Protein AF-A0A7S2M8K2-F1 (afdb_monomer)

Structure (mmCIF, N/CA/C/O backbone):
data_AF-A0A7S2M8K2-F1
#
_entry.id   AF-A0A7S2M8K2-F1
#
loop_
_atom_site.group_PDB
_atom_site.id
_atom_site.type_symbol
_atom_site.label_atom_id
_atom_site.label_alt_id
_atom_site.label_comp_id
_atom_site.label_asym_id
_atom_site.label_entity_id
_atom_site.label_seq_id
_atom_site.pdbx_PDB_ins_code
_atom_site.Cartn_x
_atom_site.Cartn_y
_atom_site.Cartn_z
_atom_site.occupancy
_atom_site.B_iso_or_equiv
_atom_site.auth_seq_id
_atom_site.auth_comp_id
_atom_site.auth_asym_id
_atom_site.auth_atom_id
_atom_site.pdbx_PDB_model_num
ATOM 1 N N . ALA A 1 1 ? 20.972 -17.066 -24.769 1.00 42.62 1 ALA A N 1
ATOM 2 C CA . ALA A 1 1 ? 20.546 -16.900 -26.176 1.00 42.62 1 ALA A CA 1
ATOM 3 C C . ALA A 1 1 ? 21.758 -16.927 -27.113 1.00 42.62 1 ALA A C 1
ATOM 5 O O . ALA A 1 1 ? 22.224 -15.862 -27.478 1.00 42.62 1 ALA A O 1
ATOM 6 N N . GLY A 1 2 ? 22.300 -18.107 -27.452 1.00 50.50 2 GLY A N 1
ATOM 7 C CA . GLY A 1 2 ? 23.239 -18.335 -28.574 1.00 50.50 2 GLY A CA 1
ATOM 8 C C . GLY A 1 2 ? 24.373 -17.323 -28.837 1.00 50.50 2 GLY A C 1
ATOM 9 O O . GLY A 1 2 ? 24.798 -17.194 -29.979 1.00 50.50 2 GLY A O 1
ATOM 10 N N . ARG A 1 3 ? 24.835 -16.564 -27.839 1.00 57.53 3 ARG A N 1
ATOM 11 C CA . ARG A 1 3 ? 25.813 -15.477 -27.983 1.00 57.53 3 ARG A CA 1
ATOM 12 C C . ARG A 1 3 ? 26.963 -15.713 -27.015 1.00 57.53 3 ARG A C 1
ATOM 14 O O . ARG A 1 3 ? 26.741 -16.205 -25.912 1.00 57.53 3 ARG A O 1
ATOM 21 N N . HIS A 1 4 ? 28.172 -15.345 -27.431 1.00 51.00 4 HIS A N 1
ATOM 22 C CA . HIS A 1 4 ? 29.358 -15.430 -26.582 1.00 51.00 4 HIS A CA 1
ATOM 23 C C . HIS A 1 4 ? 29.225 -14.522 -25.341 1.00 51.00 4 HIS A C 1
ATOM 25 O O . HIS A 1 4 ? 28.660 -13.432 -25.467 1.00 51.00 4 HIS A O 1
ATOM 31 N N . PRO A 1 5 ? 29.769 -14.920 -24.172 1.00 54.88 5 PRO A N 1
ATOM 32 C CA . PRO A 1 5 ? 29.613 -14.198 -22.901 1.00 54.88 5 PRO A CA 1
ATOM 33 C C . PRO A 1 5 ? 29.917 -12.691 -22.977 1.00 54.88 5 PRO A C 1
ATOM 35 O O . PRO A 1 5 ? 29.143 -11.874 -22.488 1.00 54.88 5 PRO A O 1
ATOM 38 N N . GLY A 1 6 ? 30.969 -12.289 -23.700 1.00 61.44 6 GLY A N 1
ATOM 39 C CA . GLY A 1 6 ? 31.320 -10.8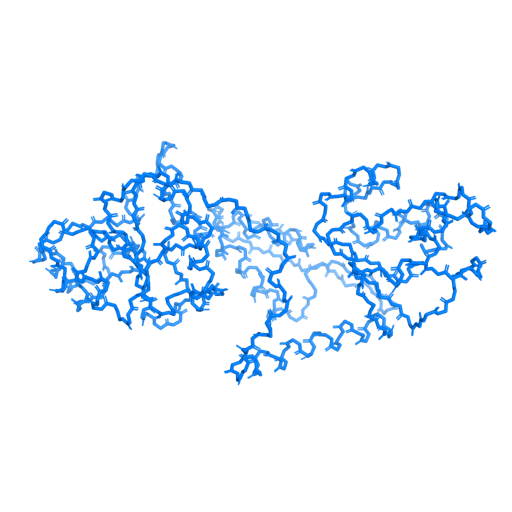71 -23.875 1.00 61.44 6 GLY A CA 1
ATOM 40 C C . GLY A 1 6 ? 30.281 -10.043 -24.646 1.00 61.44 6 GLY A C 1
ATOM 41 O O . GLY A 1 6 ? 30.124 -8.855 -24.380 1.00 61.44 6 GLY A O 1
ATOM 42 N N . HIS A 1 7 ? 29.517 -10.656 -25.558 1.00 65.50 7 HIS A N 1
ATOM 43 C CA . HIS A 1 7 ? 28.437 -9.972 -26.281 1.00 65.50 7 HIS A CA 1
ATOM 44 C C . HIS A 1 7 ? 27.205 -9.741 -25.398 1.00 65.50 7 HIS A C 1
ATOM 46 O O . HIS A 1 7 ? 26.405 -8.857 -25.690 1.00 65.50 7 HIS A O 1
ATOM 52 N N . MET A 1 8 ? 27.034 -10.534 -24.338 1.00 66.88 8 MET A N 1
ATOM 53 C CA . MET A 1 8 ? 25.915 -10.395 -23.410 1.00 66.88 8 MET A CA 1
ATOM 54 C C . MET A 1 8 ? 26.100 -9.173 -22.508 1.00 66.88 8 MET A C 1
ATOM 56 O O . MET A 1 8 ? 25.161 -8.404 -22.345 1.00 66.88 8 MET A O 1
ATOM 60 N N . ASN A 1 9 ? 27.325 -8.920 -22.041 1.00 68.19 9 ASN A N 1
ATOM 61 C CA . ASN A 1 9 ? 27.647 -7.745 -21.223 1.00 68.19 9 ASN A CA 1
ATOM 62 C C . ASN A 1 9 ? 27.397 -6.426 -21.964 1.00 68.19 9 ASN A C 1
ATOM 64 O O . ASN A 1 9 ? 26.873 -5.484 -21.379 1.00 68.19 9 ASN A O 1
ATOM 68 N N . VAL A 1 10 ? 27.695 -6.374 -23.267 1.00 69.75 10 VAL A N 1
ATOM 69 C CA . VAL A 1 10 ? 27.398 -5.199 -24.104 1.00 69.75 10 VAL A CA 1
ATOM 70 C C . VAL A 1 10 ? 25.890 -4.956 -24.202 1.00 69.75 10 VAL A C 1
ATOM 72 O O . VAL A 1 10 ? 25.443 -3.831 -24.016 1.00 69.75 10 VAL A O 1
ATOM 75 N N . LEU A 1 11 ? 25.092 -6.006 -24.423 1.00 71.31 11 LEU A N 1
ATOM 76 C CA . LEU A 1 11 ? 23.631 -5.881 -24.499 1.00 71.31 11 LEU A CA 1
ATOM 77 C C . LEU A 1 11 ? 22.999 -5.504 -23.157 1.00 71.31 11 LEU A C 1
ATOM 79 O O . LEU A 1 11 ? 22.040 -4.740 -23.124 1.00 71.31 11 LEU A O 1
ATOM 83 N N . LEU A 1 12 ? 23.518 -6.046 -22.054 1.00 75.06 12 LEU A N 1
ATOM 84 C CA . LEU A 1 12 ? 23.054 -5.717 -20.707 1.00 75.06 12 LEU A CA 1
ATOM 85 C C . LEU A 1 12 ? 23.380 -4.259 -20.359 1.00 75.06 12 LEU A C 1
ATOM 87 O O . LEU A 1 12 ? 22.525 -3.567 -19.812 1.00 75.06 12 LEU A O 1
ATOM 91 N N . ALA A 1 13 ? 24.552 -3.766 -20.771 1.00 69.44 13 ALA A N 1
ATOM 92 C CA . ALA A 1 13 ? 24.915 -2.356 -20.658 1.00 69.44 13 ALA A CA 1
ATOM 93 C C . ALA A 1 13 ? 24.018 -1.448 -21.518 1.00 69.44 13 ALA A C 1
ATOM 95 O O . ALA A 1 13 ? 23.544 -0.422 -21.038 1.00 69.44 13 ALA A O 1
ATOM 96 N N . GLU A 1 14 ? 23.732 -1.828 -22.769 1.00 69.00 14 GLU A N 1
ATOM 97 C CA . GLU A 1 14 ? 22.792 -1.098 -23.638 1.00 69.00 14 GLU A CA 1
ATOM 98 C C . GLU A 1 14 ? 21.366 -1.080 -23.064 1.00 69.00 14 GLU A C 1
ATOM 100 O O . GLU A 1 14 ? 20.641 -0.091 -23.200 1.00 69.00 14 GLU A O 1
ATOM 105 N N . ALA A 1 15 ? 20.971 -2.159 -22.385 1.00 71.31 15 ALA A N 1
ATOM 106 C CA . ALA A 1 15 ? 19.698 -2.291 -21.690 1.00 71.31 15 ALA A CA 1
ATOM 107 C C . ALA A 1 15 ? 19.703 -1.692 -20.271 1.00 71.31 15 ALA A C 1
ATOM 109 O O . ALA A 1 15 ? 18.699 -1.832 -19.566 1.00 71.31 15 ALA A O 1
ATOM 110 N N . ASP A 1 16 ? 20.756 -0.965 -19.875 1.00 76.75 16 ASP A N 1
ATOM 111 C CA . ASP A 1 16 ? 20.913 -0.310 -18.563 1.00 76.75 16 ASP A CA 1
ATOM 112 C C . ASP A 1 16 ? 20.598 -1.256 -17.389 1.00 76.75 16 ASP A C 1
ATOM 114 O O . ASP A 1 16 ? 19.951 -0.880 -16.413 1.00 76.75 16 ASP A O 1
ATOM 118 N N . VAL A 1 17 ? 20.965 -2.532 -17.535 1.00 73.50 17 VAL A N 1
ATOM 119 C CA . VAL A 1 17 ? 20.775 -3.544 -16.497 1.00 73.50 17 VAL A CA 1
ATOM 120 C C . VAL A 1 17 ? 21.952 -3.435 -15.527 1.00 73.50 17 VAL A C 1
ATOM 122 O O . VAL A 1 17 ? 23.097 -3.601 -15.959 1.00 73.50 17 VAL A O 1
ATOM 125 N N . PRO A 1 18 ? 21.711 -3.168 -14.230 1.00 75.62 18 PRO A N 1
ATOM 126 C CA . PRO A 1 18 ? 22.780 -3.111 -13.242 1.00 75.62 18 PRO A CA 1
ATOM 127 C C . PRO A 1 18 ? 23.547 -4.439 -13.167 1.00 75.62 18 PRO A C 1
ATOM 129 O O . PRO A 1 18 ? 22.951 -5.514 -13.110 1.00 75.62 18 PRO A O 1
ATOM 132 N N . TYR A 1 19 ? 24.879 -4.388 -13.178 1.00 75.12 19 TYR A N 1
ATOM 133 C CA . TYR A 1 19 ? 25.705 -5.603 -13.182 1.00 75.12 19 TYR A CA 1
ATOM 134 C C . TYR A 1 19 ? 25.570 -6.436 -11.897 1.00 75.12 19 TYR A C 1
ATOM 136 O O . TYR A 1 19 ? 25.794 -7.638 -11.927 1.00 75.12 19 TYR A O 1
ATOM 144 N N . ASP A 1 20 ? 25.181 -5.829 -10.777 1.00 77.06 20 ASP A N 1
ATOM 145 C CA . ASP A 1 20 ? 24.995 -6.489 -9.479 1.00 77.06 20 ASP A CA 1
ATOM 146 C C . ASP A 1 20 ? 23.784 -7.439 -9.437 1.00 77.06 20 ASP A C 1
ATOM 148 O O . ASP A 1 20 ? 23.769 -8.398 -8.649 1.00 77.06 20 ASP A O 1
ATOM 152 N N . ILE A 1 21 ? 22.792 -7.207 -10.306 1.00 80.25 21 ILE A N 1
ATOM 153 C CA . ILE A 1 21 ? 21.620 -8.081 -10.461 1.00 80.25 21 ILE A CA 1
ATOM 154 C C . ILE A 1 21 ? 21.804 -9.146 -11.547 1.00 80.25 21 ILE A C 1
ATOM 156 O O . ILE A 1 21 ? 21.004 -10.077 -11.628 1.00 80.25 21 ILE A O 1
ATOM 160 N N . VAL A 1 22 ? 22.854 -9.037 -12.365 1.00 80.25 22 VAL A N 1
ATOM 161 C CA . VAL A 1 22 ? 23.243 -10.083 -13.314 1.00 80.25 22 VAL A CA 1
ATOM 162 C C . VAL A 1 22 ? 23.970 -11.162 -12.523 1.00 80.25 22 VAL A C 1
ATOM 164 O O . VAL A 1 22 ? 24.985 -10.899 -11.884 1.00 80.25 22 VAL A O 1
ATOM 167 N N . LYS A 1 23 ? 23.421 -12.374 -12.526 1.00 81.38 23 LYS A N 1
ATOM 168 C CA . LYS A 1 23 ? 24.005 -13.520 -11.831 1.00 81.38 23 LYS A CA 1
ATOM 169 C C . LYS A 1 23 ? 24.572 -14.499 -12.841 1.00 81.38 23 LYS A C 1
ATOM 171 O O . LYS A 1 23 ? 23.951 -14.746 -13.877 1.00 81.38 23 LYS A O 1
ATOM 176 N N . GLU A 1 24 ? 25.724 -15.064 -12.513 1.00 80.25 24 GLU A N 1
ATOM 177 C CA . GLU A 1 24 ? 26.250 -16.205 -13.244 1.00 80.25 24 GLU A CA 1
ATOM 178 C C . GLU A 1 24 ? 25.426 -17.457 -12.912 1.00 80.25 24 GLU A C 1
ATOM 180 O O . GLU A 1 24 ? 24.775 -17.561 -11.868 1.00 80.25 24 GLU A O 1
ATOM 185 N N . MET A 1 25 ? 25.428 -18.418 -13.833 1.00 75.81 25 MET A N 1
ATOM 186 C CA . MET A 1 25 ? 24.633 -19.648 -13.730 1.00 75.81 25 MET A CA 1
ATOM 187 C C . MET A 1 25 ? 24.969 -20.479 -12.480 1.00 75.81 25 MET A C 1
ATOM 189 O O . MET A 1 25 ? 24.088 -21.108 -11.900 1.00 75.81 25 MET A O 1
ATOM 193 N N . GLU A 1 26 ? 26.235 -20.468 -12.067 1.00 74.62 26 GLU A N 1
ATOM 194 C CA . GLU A 1 26 ? 26.732 -21.197 -10.895 1.00 74.62 26 GLU A CA 1
ATOM 195 C C . GLU A 1 26 ? 26.224 -20.588 -9.581 1.00 74.62 26 GLU A C 1
ATOM 197 O O . GLU A 1 26 ? 25.932 -21.324 -8.639 1.00 74.62 26 GLU A O 1
ATOM 202 N N . ASP A 1 27 ? 26.037 -19.266 -9.546 1.00 81.62 27 ASP A N 1
ATOM 203 C CA . ASP A 1 27 ? 25.550 -18.548 -8.368 1.00 81.62 27 ASP A CA 1
ATOM 204 C C . ASP A 1 27 ? 24.026 -18.662 -8.235 1.00 81.62 27 ASP A C 1
ATOM 206 O O . ASP A 1 27 ? 23.500 -18.891 -7.147 1.00 81.62 27 ASP A O 1
ATOM 210 N N . ILE A 1 28 ? 23.293 -18.529 -9.349 1.00 88.38 28 ILE A N 1
ATOM 211 C CA . ILE A 1 28 ? 21.829 -18.411 -9.301 1.00 88.38 28 ILE A CA 1
ATOM 212 C C . ILE A 1 28 ? 21.135 -19.716 -8.892 1.00 88.38 28 ILE A C 1
ATOM 214 O O . ILE A 1 28 ? 20.112 -19.673 -8.211 1.00 88.38 28 ILE A O 1
ATOM 218 N N . ASN A 1 29 ? 21.676 -20.882 -9.264 1.00 89.06 29 ASN A N 1
ATOM 219 C CA . ASN A 1 29 ? 21.014 -22.173 -9.036 1.00 89.06 29 ASN A CA 1
ATOM 220 C C . ASN A 1 29 ? 20.785 -22.490 -7.549 1.00 89.06 29 ASN A C 1
ATOM 222 O O . ASN A 1 29 ? 19.780 -23.119 -7.205 1.00 89.06 29 ASN A O 1
ATOM 226 N N . ALA A 1 30 ? 21.680 -22.036 -6.666 1.00 87.12 30 ALA A N 1
ATOM 227 C CA . ALA A 1 30 ? 21.519 -22.193 -5.221 1.00 87.12 30 ALA A CA 1
ATOM 228 C C . ALA A 1 30 ? 20.321 -21.393 -4.680 1.00 87.12 30 ALA A C 1
ATOM 230 O O . ALA A 1 30 ? 19.637 -21.848 -3.759 1.00 87.12 30 ALA A O 1
ATOM 231 N N . ASP A 1 31 ? 20.033 -20.247 -5.297 1.00 87.31 31 ASP A N 1
ATOM 232 C CA . ASP A 1 31 ? 19.011 -19.312 -4.840 1.00 87.31 31 ASP A CA 1
ATOM 233 C C . ASP A 1 31 ? 17.643 -19.550 -5.497 1.00 87.31 31 ASP A C 1
ATOM 235 O O . ASP A 1 31 ? 16.626 -19.203 -4.898 1.00 87.31 31 ASP A O 1
ATOM 239 N N . LEU A 1 32 ? 17.572 -20.199 -6.672 1.00 87.25 32 LEU A N 1
ATOM 240 C CA . LEU A 1 32 ? 16.322 -20.458 -7.418 1.00 87.25 32 LEU A CA 1
ATOM 241 C C . LEU A 1 32 ? 15.144 -21.017 -6.587 1.00 87.25 32 LEU A C 1
ATOM 243 O O . LEU A 1 32 ? 14.019 -20.572 -6.832 1.00 87.25 32 LEU A O 1
ATOM 247 N N . PRO A 1 33 ? 15.331 -21.903 -5.582 1.00 90.69 33 PRO A N 1
ATOM 248 C CA . PRO A 1 33 ? 14.243 -22.336 -4.694 1.00 90.69 33 PRO A CA 1
ATOM 249 C C . PRO A 1 33 ? 13.544 -21.212 -3.916 1.00 90.69 33 PRO A C 1
ATOM 251 O O . PRO A 1 33 ? 12.406 -21.378 -3.477 1.00 90.69 33 PRO A O 1
ATOM 254 N N . GLN A 1 34 ? 14.222 -20.084 -3.707 1.00 86.81 34 GLN A N 1
ATOM 255 C CA . GLN A 1 34 ? 13.699 -18.931 -2.973 1.00 86.81 34 GLN A CA 1
ATOM 256 C C . GLN A 1 34 ? 12.885 -17.989 -3.872 1.00 86.81 34 GLN A C 1
ATOM 258 O O . GLN A 1 34 ? 12.117 -17.176 -3.362 1.00 86.81 34 GLN A O 1
ATOM 263 N N . TYR A 1 35 ? 13.023 -18.100 -5.197 1.00 84.31 35 TYR A N 1
ATOM 264 C CA . TYR A 1 35 ? 12.328 -17.241 -6.151 1.00 84.31 35 TYR A CA 1
ATOM 265 C C . TYR A 1 35 ? 10.890 -17.714 -6.385 1.00 84.31 35 TYR A C 1
ATOM 267 O O . TYR A 1 35 ? 10.622 -18.882 -6.687 1.00 84.31 35 TYR A O 1
ATOM 275 N N . ASP A 1 36 ? 9.954 -16.769 -6.297 1.00 83.19 36 ASP A N 1
ATOM 276 C CA . ASP A 1 36 ? 8.532 -17.034 -6.513 1.00 83.19 36 ASP A CA 1
ATOM 277 C C . ASP A 1 36 ? 8.210 -17.355 -7.980 1.00 83.19 36 ASP A C 1
ATOM 279 O O . ASP A 1 36 ? 7.378 -18.219 -8.256 1.00 83.19 36 ASP A O 1
ATOM 283 N N . VAL A 1 37 ? 8.876 -16.687 -8.929 1.00 88.12 37 VAL A N 1
ATOM 284 C CA . VAL A 1 37 ? 8.623 -16.844 -10.367 1.00 88.12 37 VAL A CA 1
ATOM 285 C C . VAL A 1 37 ? 9.927 -16.795 -11.161 1.00 88.12 37 VAL A C 1
ATOM 287 O O . VAL A 1 37 ? 10.724 -15.875 -10.984 1.00 88.12 37 VAL A O 1
ATOM 290 N N . SER A 1 38 ? 10.104 -17.730 -12.097 1.00 91.38 38 SER A N 1
ATOM 291 C CA . SER A 1 38 ? 11.083 -17.635 -13.186 1.00 91.38 38 SER A CA 1
ATOM 292 C C . SER A 1 38 ? 10.387 -17.382 -14.524 1.00 91.38 38 SER A C 1
ATOM 294 O O . SER A 1 38 ? 9.345 -17.966 -14.822 1.00 91.38 38 SER A O 1
ATOM 296 N N . ILE A 1 39 ? 10.956 -16.498 -15.345 1.00 90.56 39 ILE A N 1
ATOM 297 C CA . ILE A 1 39 ? 10.446 -16.194 -16.687 1.00 90.56 39 ILE A CA 1
ATOM 298 C C . ILE A 1 39 ? 11.516 -16.576 -17.705 1.00 90.56 39 ILE A C 1
ATOM 300 O O . ILE A 1 39 ? 12.585 -15.969 -17.768 1.00 90.56 39 ILE A O 1
ATOM 304 N N . VAL A 1 40 ? 11.221 -17.584 -18.518 1.00 89.19 40 VAL A N 1
ATOM 305 C CA . VAL A 1 40 ? 12.115 -18.109 -19.548 1.00 89.19 40 VAL A CA 1
ATOM 306 C C . VAL A 1 40 ? 11.651 -17.599 -20.904 1.00 89.19 40 VAL A C 1
ATOM 308 O O . VAL A 1 40 ? 10.619 -18.020 -21.416 1.00 89.19 40 VAL A O 1
ATOM 311 N N . VAL A 1 41 ? 12.427 -16.712 -21.526 1.00 85.62 41 VAL A N 1
ATOM 312 C CA . VAL A 1 41 ? 12.090 -16.153 -22.844 1.00 85.62 41 VAL A CA 1
ATOM 313 C C . VAL A 1 41 ? 12.990 -16.756 -23.914 1.00 85.62 41 VAL A C 1
ATOM 315 O O . VAL A 1 41 ? 14.172 -16.427 -24.008 1.00 85.62 41 VAL A O 1
ATOM 318 N N . GLY A 1 42 ? 12.438 -17.658 -24.729 1.00 77.19 42 GLY A N 1
ATOM 319 C CA . GLY A 1 42 ? 13.117 -18.230 -25.898 1.00 77.19 42 GLY A CA 1
ATOM 320 C C . GLY A 1 42 ? 14.338 -19.114 -25.608 1.00 77.19 42 GLY A C 1
ATOM 321 O O . GLY A 1 42 ? 14.964 -19.604 -26.549 1.00 77.19 42 GLY A O 1
ATOM 322 N N . ALA A 1 43 ? 14.689 -19.339 -24.341 1.00 85.06 43 ALA A N 1
ATOM 323 C CA . ALA A 1 43 ? 15.735 -20.275 -23.954 1.00 85.06 43 ALA A CA 1
ATOM 324 C C . ALA A 1 43 ? 15.178 -21.707 -23.930 1.00 85.06 43 ALA A C 1
ATOM 326 O O . ALA A 1 43 ? 14.046 -21.925 -23.505 1.00 85.06 43 ALA A O 1
ATOM 327 N N . ASN A 1 44 ? 15.960 -22.670 -24.423 1.00 87.31 44 ASN A N 1
ATOM 328 C CA . ASN A 1 44 ? 15.557 -24.075 -24.461 1.00 87.31 44 ASN A CA 1
ATOM 329 C C . ASN A 1 44 ? 16.605 -24.962 -23.784 1.00 87.31 44 ASN A C 1
ATOM 331 O O . ASN A 1 44 ? 16.394 -25.413 -22.668 1.00 87.31 44 ASN A O 1
ATOM 335 N N . ASP A 1 45 ? 17.771 -25.122 -24.410 1.00 85.44 45 ASP A N 1
ATOM 336 C CA . ASP A 1 45 ? 18.771 -26.094 -23.950 1.00 85.44 45 ASP A CA 1
ATOM 337 C C . ASP A 1 45 ? 19.360 -25.739 -22.574 1.00 85.44 45 ASP A C 1
ATOM 339 O O . ASP A 1 45 ? 19.554 -26.611 -21.740 1.00 85.44 45 ASP A O 1
ATOM 343 N N . ILE A 1 46 ? 19.566 -24.446 -22.297 1.00 87.44 46 ILE A N 1
ATOM 344 C CA . ILE A 1 46 ? 20.154 -23.966 -21.030 1.00 87.44 46 ILE A CA 1
ATOM 345 C C . ILE A 1 46 ? 19.231 -24.142 -19.817 1.00 87.44 46 ILE A C 1
ATOM 347 O O . ILE A 1 46 ? 19.663 -23.956 -18.690 1.00 87.44 46 ILE A O 1
ATOM 351 N N . VAL A 1 47 ? 17.952 -24.443 -20.037 1.00 91.62 47 VAL A N 1
ATOM 352 C CA . VAL A 1 47 ? 16.967 -24.683 -18.974 1.00 91.62 47 VAL A CA 1
ATOM 353 C C . VAL A 1 47 ? 16.415 -26.105 -19.048 1.00 91.62 47 VAL A C 1
ATOM 355 O O . VAL A 1 47 ? 15.331 -26.366 -18.540 1.00 91.62 47 VAL A O 1
ATOM 358 N N . ASN A 1 48 ? 17.109 -27.015 -19.736 1.00 92.25 48 ASN A N 1
ATOM 359 C CA . ASN A 1 48 ? 16.629 -28.370 -19.972 1.00 92.25 48 ASN A CA 1
ATOM 360 C C . ASN A 1 48 ? 17.049 -29.316 -18.823 1.00 92.25 48 ASN A C 1
ATOM 362 O O . ASN A 1 48 ? 18.243 -29.560 -18.674 1.00 92.25 48 ASN A O 1
ATOM 366 N N . PRO A 1 49 ? 16.114 -29.899 -18.043 1.00 91.94 49 PRO A N 1
ATOM 367 C CA . PRO A 1 49 ? 16.437 -30.834 -16.965 1.00 91.94 49 PRO A CA 1
ATOM 368 C C . PRO A 1 49 ? 17.138 -32.107 -17.445 1.00 91.94 49 PRO A C 1
ATOM 370 O O . PRO A 1 49 ? 17.842 -32.744 -16.668 1.00 91.94 49 PRO A O 1
ATOM 373 N N . ALA A 1 50 ? 17.009 -32.469 -18.728 1.00 89.44 50 ALA A N 1
ATOM 374 C CA . ALA A 1 50 ? 17.686 -33.634 -19.296 1.00 89.44 50 ALA A CA 1
ATOM 375 C C . ALA A 1 50 ? 19.220 -33.527 -19.236 1.00 89.44 50 ALA A C 1
ATOM 377 O O . ALA A 1 50 ? 19.903 -34.530 -19.423 1.00 89.44 50 ALA A O 1
ATOM 378 N N . THR A 1 51 ? 19.781 -32.346 -18.950 1.00 86.81 51 THR A N 1
ATOM 379 C CA . THR A 1 51 ? 21.216 -32.218 -18.678 1.00 86.81 51 THR A CA 1
ATOM 380 C C . THR A 1 51 ? 21.644 -32.881 -17.365 1.00 86.81 51 THR A C 1
ATOM 382 O O . THR A 1 51 ? 22.814 -33.229 -17.224 1.00 86.81 51 THR A O 1
ATOM 385 N N . GLN A 1 52 ? 20.724 -33.075 -16.417 1.00 86.69 52 GLN A N 1
ATOM 386 C CA . GLN A 1 52 ? 20.986 -33.678 -15.104 1.00 86.69 52 GLN A CA 1
ATOM 387 C C . GLN A 1 52 ? 20.235 -34.999 -14.905 1.00 86.69 52 GLN A C 1
ATOM 389 O O . GLN A 1 52 ? 20.758 -35.911 -14.270 1.00 86.69 52 GLN A O 1
ATOM 394 N N . ASP A 1 53 ? 19.023 -35.104 -15.451 1.00 86.19 53 ASP A N 1
ATOM 395 C CA . ASP A 1 53 ? 18.094 -36.191 -15.131 1.00 86.19 53 ASP A CA 1
ATOM 396 C C . ASP A 1 53 ? 18.213 -37.396 -16.090 1.00 86.19 53 ASP A C 1
ATOM 398 O O . ASP A 1 53 ? 17.769 -38.493 -15.751 1.00 86.19 53 ASP A O 1
ATOM 402 N N . ASP A 1 54 ? 18.808 -37.227 -17.281 1.00 86.94 54 ASP A N 1
ATOM 403 C CA . ASP A 1 54 ? 18.844 -38.259 -18.330 1.00 86.94 54 ASP A CA 1
ATOM 404 C C . ASP A 1 54 ? 20.262 -38.535 -18.850 1.00 86.94 54 ASP A C 1
ATOM 406 O O . ASP A 1 54 ? 20.760 -37.858 -19.747 1.00 86.94 54 ASP A O 1
ATOM 410 N N . VAL A 1 55 ? 20.885 -39.603 -18.339 1.00 88.19 55 VAL A N 1
ATOM 411 C CA . VAL A 1 55 ? 22.228 -40.076 -18.737 1.00 88.19 55 VAL A CA 1
ATOM 412 C C . VAL A 1 55 ? 22.357 -40.449 -20.217 1.00 88.19 55 VAL A C 1
ATOM 414 O O . VAL A 1 55 ? 23.474 -40.567 -20.719 1.00 88.19 55 VAL A O 1
ATOM 417 N N . THR A 1 56 ? 21.242 -40.679 -20.914 1.00 87.06 56 THR A N 1
ATOM 418 C CA . THR A 1 56 ? 21.227 -41.034 -22.341 1.00 87.06 56 THR A CA 1
ATOM 419 C C . THR A 1 56 ? 21.102 -39.815 -23.252 1.00 87.06 56 THR A C 1
ATOM 421 O O . THR A 1 56 ? 21.304 -39.920 -24.464 1.00 87.06 56 THR A O 1
ATOM 424 N N . SER A 1 57 ? 20.813 -38.649 -22.671 1.00 86.75 57 SER A N 1
ATOM 425 C CA . SER A 1 57 ? 20.629 -37.404 -23.396 1.00 86.75 57 SER A CA 1
ATOM 426 C C . SER A 1 57 ? 21.955 -36.872 -23.963 1.00 86.75 57 SER A C 1
ATOM 428 O O . SER A 1 57 ? 22.953 -36.803 -23.241 1.00 86.75 57 SER A O 1
ATOM 430 N N . PRO A 1 58 ? 21.990 -36.389 -25.221 1.00 84.56 58 PRO A N 1
ATOM 431 C CA . PRO A 1 58 ? 23.166 -35.737 -25.809 1.00 84.56 58 PRO A CA 1
ATOM 432 C C . PRO A 1 58 ? 23.664 -34.498 -25.051 1.00 84.56 58 PRO A C 1
ATOM 434 O O . PRO A 1 58 ? 24.788 -34.057 -25.278 1.00 84.56 58 PRO A O 1
ATOM 437 N N . ILE A 1 59 ? 22.821 -33.918 -24.191 1.00 85.12 59 ILE A N 1
ATOM 438 C CA . ILE A 1 59 ? 23.140 -32.743 -23.371 1.00 85.12 59 ILE A CA 1
ATOM 439 C C . ILE A 1 59 ? 23.424 -33.102 -21.905 1.00 85.12 59 ILE A C 1
ATOM 441 O O . ILE A 1 59 ? 23.575 -32.205 -21.076 1.00 85.12 59 ILE A O 1
ATOM 445 N N . TYR A 1 60 ? 23.504 -34.392 -21.564 1.00 88.88 60 TYR A N 1
ATOM 446 C CA . TYR A 1 60 ? 23.817 -34.832 -20.207 1.00 88.88 60 TYR A CA 1
ATOM 447 C C . TYR A 1 60 ? 25.182 -34.307 -19.742 1.00 88.88 60 TYR A C 1
ATOM 449 O O . TYR A 1 60 ? 26.178 -34.375 -20.463 1.00 88.88 60 TYR A O 1
ATOM 457 N N . GLY A 1 61 ? 25.225 -33.762 -18.528 1.00 84.19 61 GLY A N 1
ATOM 458 C CA . GLY A 1 61 ? 26.400 -33.117 -17.945 1.00 84.19 61 GLY A CA 1
ATOM 459 C C . GLY A 1 61 ? 26.643 -31.680 -18.416 1.00 84.19 61 GLY A C 1
ATOM 460 O O . GLY A 1 61 ? 27.591 -31.050 -17.945 1.00 84.19 61 GLY A O 1
ATOM 461 N N . MET A 1 62 ? 25.815 -31.129 -19.313 1.00 87.00 62 MET A N 1
ATOM 462 C CA . MET A 1 62 ? 25.909 -29.714 -19.673 1.00 87.00 62 MET A CA 1
ATOM 463 C C . MET A 1 62 ? 25.363 -28.823 -18.546 1.00 87.00 62 MET A C 1
ATOM 465 O O . MET A 1 62 ? 24.345 -29.150 -17.933 1.00 87.00 62 MET A O 1
ATOM 469 N N . PRO A 1 63 ? 25.984 -27.663 -18.283 1.00 84.19 63 PRO A N 1
ATOM 470 C CA . PRO A 1 63 ? 25.441 -26.711 -17.326 1.00 84.19 63 PRO A CA 1
ATOM 471 C C . PRO A 1 63 ? 24.032 -26.245 -17.720 1.00 84.19 63 PRO A C 1
ATOM 473 O O . PRO A 1 63 ? 23.782 -25.937 -18.888 1.00 84.19 63 PRO A O 1
ATOM 476 N N . ALA A 1 64 ? 23.130 -26.168 -16.742 1.00 88.44 64 ALA A N 1
ATOM 477 C CA . ALA A 1 64 ? 21.774 -25.664 -16.920 1.00 88.44 64 ALA A CA 1
ATOM 478 C C . ALA A 1 64 ? 21.358 -24.769 -15.747 1.00 88.44 64 ALA A C 1
ATOM 480 O O . ALA A 1 64 ? 21.806 -24.953 -14.615 1.00 88.44 64 ALA A O 1
ATOM 481 N N . ILE A 1 65 ? 20.480 -23.808 -16.028 1.00 91.50 65 ILE A N 1
ATOM 482 C CA . ILE A 1 65 ? 19.806 -22.985 -15.027 1.00 91.50 65 ILE A CA 1
ATOM 483 C C . ILE A 1 65 ? 18.557 -23.746 -14.576 1.00 91.50 65 ILE A C 1
ATOM 485 O O . ILE A 1 65 ? 17.642 -23.981 -15.371 1.00 91.50 65 ILE A O 1
ATOM 489 N N . GLU A 1 66 ? 18.507 -24.105 -13.296 1.00 92.06 66 GLU A N 1
ATOM 490 C CA . GLU A 1 66 ? 17.507 -24.990 -12.686 1.00 92.06 66 GLU A CA 1
ATOM 491 C C . GLU A 1 66 ? 16.178 -24.267 -12.408 1.00 92.06 66 GLU A C 1
ATOM 493 O O . GLU A 1 66 ? 15.631 -24.310 -11.305 1.00 92.06 66 GLU A O 1
ATOM 498 N N . VAL A 1 67 ? 15.637 -23.566 -13.409 1.00 92.12 67 VAL A N 1
ATOM 499 C CA . VAL A 1 67 ? 14.426 -22.722 -13.299 1.00 92.12 67 VAL A CA 1
ATOM 500 C C . VAL A 1 67 ? 13.195 -23.480 -12.799 1.00 92.12 67 VAL A C 1
ATOM 502 O O . VAL A 1 67 ? 12.260 -22.871 -12.279 1.00 92.12 67 VAL A O 1
ATOM 505 N N . TRP A 1 68 ? 13.210 -24.809 -12.921 1.00 91.19 68 TRP A N 1
ATOM 506 C CA . TRP A 1 68 ? 12.196 -25.717 -12.396 1.00 91.19 68 TRP A CA 1
ATOM 507 C C . TRP A 1 68 ? 12.169 -25.808 -10.868 1.00 91.19 68 TRP A C 1
ATOM 509 O O . TRP A 1 68 ? 11.222 -26.374 -10.326 1.00 91.19 68 TRP A O 1
ATOM 519 N N . ARG A 1 69 ? 13.182 -25.284 -10.168 1.00 90.25 69 ARG A N 1
ATOM 520 C CA . ARG A 1 69 ? 13.211 -25.199 -8.700 1.00 90.25 69 ARG A CA 1
ATOM 521 C C . ARG A 1 69 ? 12.458 -23.986 -8.153 1.00 90.25 69 ARG A C 1
ATOM 523 O O . ARG A 1 69 ? 12.180 -23.963 -6.959 1.00 90.25 69 ARG A O 1
ATOM 530 N N . CYS A 1 70 ? 12.092 -23.019 -8.996 1.00 89.56 70 CYS A N 1
ATOM 531 C CA . CYS A 1 70 ? 11.208 -21.915 -8.614 1.00 89.56 70 CYS A CA 1
ATOM 532 C C . CYS A 1 70 ? 9.787 -22.401 -8.297 1.00 89.56 70 CYS A C 1
ATOM 534 O O . CYS A 1 70 ? 9.335 -23.430 -8.812 1.00 89.56 70 CYS A O 1
ATOM 536 N N . LYS A 1 71 ? 9.039 -21.616 -7.506 1.00 83.88 71 LYS A N 1
ATOM 537 C CA . LYS A 1 71 ? 7.637 -21.946 -7.180 1.00 83.88 71 LYS A CA 1
ATOM 538 C C . LYS A 1 71 ? 6.755 -22.001 -8.431 1.00 83.88 71 LYS A C 1
ATOM 540 O O . LYS A 1 71 ? 5.938 -22.910 -8.553 1.00 83.88 71 LYS A O 1
ATOM 545 N N . ALA A 1 72 ? 6.947 -21.067 -9.361 1.00 85.56 72 ALA A N 1
ATOM 546 C CA . ALA A 1 72 ? 6.334 -21.082 -10.684 1.00 85.56 72 ALA A CA 1
ATOM 547 C C . ALA A 1 72 ? 7.359 -20.723 -11.767 1.00 85.56 72 ALA A C 1
ATOM 549 O O . ALA A 1 72 ? 8.248 -19.900 -11.554 1.00 85.56 72 ALA A O 1
ATOM 550 N N . CYS A 1 73 ? 7.211 -21.309 -12.949 1.00 91.38 73 CYS A N 1
ATOM 551 C CA . CYS A 1 73 ? 8.022 -21.005 -14.119 1.00 91.38 73 CYS A CA 1
ATOM 552 C C . CYS A 1 73 ? 7.104 -20.693 -15.303 1.00 91.38 73 CYS A C 1
ATOM 554 O O . CYS A 1 73 ? 6.158 -21.429 -15.574 1.00 91.38 73 CYS A O 1
ATOM 556 N N . VAL A 1 74 ? 7.362 -19.599 -16.012 1.00 91.50 74 VAL A N 1
ATOM 557 C CA . VAL A 1 74 ? 6.624 -19.219 -17.220 1.00 91.50 74 VAL A CA 1
ATOM 558 C C . VAL A 1 74 ? 7.583 -19.245 -18.396 1.00 91.50 74 VAL A C 1
ATOM 560 O O . VAL A 1 74 ? 8.581 -18.527 -18.405 1.00 91.50 74 VAL A O 1
ATOM 563 N N . VAL A 1 75 ? 7.277 -20.055 -19.402 1.00 89.69 75 VAL A N 1
ATOM 564 C CA . VAL A 1 75 ? 8.115 -20.226 -20.588 1.00 89.69 75 VAL A CA 1
ATOM 565 C C . VAL A 1 75 ? 7.416 -19.605 -21.790 1.00 89.69 75 VAL A C 1
ATOM 567 O O . VAL A 1 75 ? 6.339 -20.036 -22.193 1.00 89.69 75 VAL A O 1
ATOM 570 N N . LEU A 1 76 ? 8.051 -18.600 -22.387 1.00 87.50 76 LEU A N 1
ATOM 571 C CA . LEU A 1 76 ? 7.585 -17.922 -23.590 1.00 87.50 76 LEU A CA 1
ATOM 572 C C . LEU A 1 76 ? 8.330 -18.490 -24.797 1.00 87.50 76 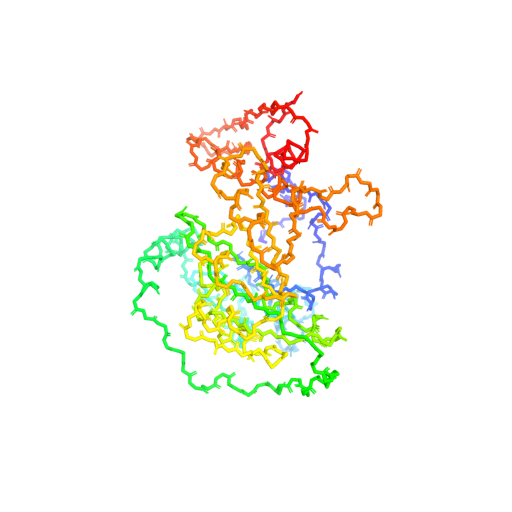LEU A C 1
ATOM 574 O O . LEU A 1 76 ? 9.541 -18.282 -24.954 1.00 87.50 76 LEU A O 1
ATOM 578 N N . LYS A 1 77 ? 7.611 -19.206 -25.665 1.00 85.25 77 LYS A N 1
ATOM 579 C CA . LYS A 1 77 ? 8.187 -19.866 -26.845 1.00 85.25 77 LYS A CA 1
ATOM 580 C C . LYS A 1 77 ? 7.173 -19.926 -27.986 1.00 85.25 77 LYS A C 1
ATOM 582 O O . LYS A 1 77 ? 5.976 -19.943 -27.767 1.00 85.25 77 LYS A O 1
ATOM 587 N N . ARG A 1 78 ? 7.640 -20.005 -29.233 1.00 79.75 78 ARG A N 1
ATOM 588 C CA . ARG A 1 78 ? 6.754 -20.077 -30.412 1.00 79.75 78 ARG A CA 1
ATOM 589 C C . ARG A 1 78 ? 6.076 -21.439 -30.608 1.00 79.75 78 ARG A C 1
ATOM 591 O O . ARG A 1 78 ? 5.023 -21.498 -31.226 1.00 79.75 78 ARG A O 1
ATOM 598 N N . SER A 1 79 ? 6.689 -22.524 -30.138 1.00 81.19 79 SER A N 1
ATOM 599 C CA . SER A 1 79 ? 6.206 -23.904 -30.307 1.00 81.19 79 SER A CA 1
ATOM 600 C C . SER A 1 79 ? 6.913 -24.849 -29.329 1.00 81.19 79 SER A C 1
ATOM 602 O O . SER A 1 79 ? 7.841 -24.429 -28.645 1.00 81.19 79 SER A O 1
ATOM 604 N N . MET A 1 80 ? 6.539 -26.130 -29.307 1.00 82.38 80 MET A N 1
ATOM 605 C CA . MET A 1 80 ? 7.242 -27.194 -28.563 1.00 82.38 80 MET A CA 1
ATOM 606 C C . MET A 1 80 ? 8.504 -27.714 -29.274 1.00 82.38 80 MET A C 1
ATOM 608 O O . MET A 1 80 ? 9.067 -28.726 -28.883 1.00 82.38 80 MET A O 1
ATOM 612 N N . ALA A 1 81 ? 8.963 -27.050 -30.340 1.00 82.44 81 ALA A N 1
ATOM 613 C CA . ALA A 1 81 ? 10.120 -27.522 -31.094 1.00 82.44 81 ALA A CA 1
ATOM 614 C C . ALA A 1 81 ? 11.395 -27.554 -30.236 1.00 82.44 81 ALA A C 1
ATOM 616 O O . ALA A 1 81 ? 11.644 -26.654 -29.418 1.00 82.44 81 ALA A O 1
ATOM 617 N N . THR A 1 82 ? 12.225 -28.563 -30.492 1.00 84.50 82 THR A N 1
ATOM 618 C CA . THR A 1 82 ? 13.511 -28.783 -29.825 1.00 84.50 82 THR A CA 1
ATOM 619 C C . THR A 1 82 ? 14.433 -27.568 -29.940 1.00 84.50 82 THR A C 1
ATOM 621 O O . THR A 1 82 ? 14.253 -26.677 -30.777 1.00 84.50 82 THR A O 1
ATOM 624 N N . GLY A 1 83 ? 15.398 -27.479 -29.025 1.00 77.25 83 GLY A N 1
ATOM 625 C CA . GLY A 1 83 ? 16.420 -26.435 -29.042 1.00 77.25 83 GLY A CA 1
ATOM 626 C C . GLY A 1 83 ? 17.472 -26.670 -30.123 1.00 77.25 83 GLY A C 1
ATOM 627 O O . GLY A 1 83 ? 17.281 -27.464 -31.044 1.00 77.25 83 GLY A O 1
ATOM 628 N N . TYR A 1 84 ? 18.611 -25.997 -29.980 1.00 78.50 84 TYR A N 1
ATOM 629 C CA . TYR A 1 84 ? 19.764 -26.215 -30.853 1.00 78.50 84 TYR A CA 1
ATOM 630 C C . TYR A 1 84 ? 20.297 -27.649 -30.732 1.00 78.50 84 TYR A C 1
ATOM 632 O O . TYR A 1 84 ? 20.803 -28.206 -31.700 1.00 78.50 84 TYR A O 1
ATOM 640 N N . SER A 1 85 ? 20.139 -28.259 -29.554 1.00 78.44 85 SER A N 1
ATOM 641 C CA . SER A 1 85 ? 20.563 -29.633 -29.281 1.00 78.44 85 SER A CA 1
ATOM 642 C C . SER A 1 85 ? 19.753 -30.708 -30.015 1.00 78.44 85 SER A C 1
ATOM 644 O O . SER A 1 85 ? 20.180 -31.858 -30.061 1.00 78.44 85 SER A O 1
ATOM 646 N N . GLY A 1 86 ? 18.577 -30.373 -30.561 1.00 81.25 86 GLY A N 1
ATOM 647 C CA . GLY A 1 86 ? 17.659 -31.369 -31.123 1.00 81.25 86 GLY A CA 1
ATOM 648 C C . GLY A 1 86 ? 17.001 -32.281 -30.077 1.00 81.25 86 GLY A C 1
ATOM 649 O O . GLY A 1 86 ? 16.315 -33.224 -30.457 1.00 81.25 86 GLY A O 1
ATOM 650 N N . VAL A 1 87 ? 17.184 -32.002 -28.782 1.00 83.44 87 VAL A N 1
ATOM 651 C CA . VAL A 1 87 ? 16.606 -32.770 -27.672 1.00 83.44 87 VAL A CA 1
ATOM 652 C C . VAL A 1 87 ? 15.290 -32.125 -27.229 1.00 83.44 87 VAL A C 1
ATOM 654 O O . VAL A 1 87 ? 15.171 -30.892 -27.196 1.00 83.44 87 VAL A O 1
ATOM 657 N N . ASP A 1 88 ? 14.288 -32.953 -26.918 1.00 87.12 88 ASP A N 1
ATOM 658 C CA . ASP A 1 88 ? 13.050 -32.480 -26.290 1.00 87.12 88 ASP A CA 1
ATOM 659 C C . ASP A 1 88 ? 13.332 -31.981 -24.864 1.00 87.12 88 ASP A C 1
ATOM 661 O O . ASP A 1 88 ? 14.321 -32.366 -24.239 1.00 87.12 88 ASP A O 1
ATOM 665 N N . ASN A 1 89 ? 12.504 -31.076 -24.349 1.00 90.81 89 ASN A N 1
ATOM 666 C CA . ASN A 1 89 ? 12.751 -30.458 -23.051 1.00 90.81 89 ASN A CA 1
ATOM 667 C C . ASN A 1 89 ? 11.699 -30.885 -22.018 1.00 90.81 89 ASN A C 1
ATOM 669 O O . ASN A 1 89 ? 10.587 -30.346 -22.032 1.00 90.81 89 ASN A O 1
ATOM 673 N N . PRO A 1 90 ? 12.056 -31.777 -21.069 1.00 91.56 90 PRO A N 1
ATOM 674 C CA . PRO A 1 90 ? 11.166 -32.207 -19.996 1.00 91.56 90 PRO A CA 1
ATOM 675 C C . PRO A 1 90 ? 10.623 -31.060 -19.139 1.00 91.56 90 PRO A C 1
ATOM 677 O O . PRO A 1 90 ? 9.573 -31.221 -18.521 1.00 91.56 90 PRO A O 1
ATOM 680 N N . LEU A 1 91 ? 11.289 -29.893 -19.110 1.00 90.88 91 LEU A N 1
ATOM 681 C CA . LEU A 1 91 ? 10.796 -28.704 -18.408 1.00 90.88 91 LEU A CA 1
ATOM 682 C C . LEU A 1 91 ? 9.364 -28.366 -18.817 1.00 90.88 91 LEU A C 1
ATOM 684 O O . LEU A 1 91 ? 8.549 -28.037 -17.965 1.00 90.88 91 LEU A O 1
ATOM 688 N N . PHE A 1 92 ? 9.047 -28.453 -20.109 1.00 90.19 92 PHE A N 1
ATOM 689 C CA . PHE A 1 92 ? 7.778 -27.963 -20.652 1.00 90.19 92 PHE A CA 1
ATOM 690 C C . PHE A 1 92 ? 6.562 -28.787 -20.216 1.00 90.19 92 PHE A C 1
ATOM 692 O O . PHE A 1 92 ? 5.431 -28.363 -20.439 1.00 90.19 92 PHE A O 1
ATOM 699 N N . TYR A 1 93 ? 6.797 -29.937 -19.585 1.00 88.94 93 TYR A N 1
ATOM 700 C CA . TYR A 1 93 ? 5.764 -30.849 -19.107 1.00 88.94 93 TYR A CA 1
ATOM 701 C C . TYR A 1 93 ? 5.668 -30.891 -17.575 1.00 88.94 93 TYR A C 1
ATOM 703 O O . TYR A 1 93 ? 4.889 -31.676 -17.044 1.00 88.94 93 TYR A O 1
ATOM 711 N N . ARG A 1 94 ? 6.464 -30.093 -16.847 1.00 88.81 94 ARG A N 1
ATOM 712 C CA . ARG A 1 94 ? 6.416 -30.058 -15.377 1.00 88.81 94 ARG A CA 1
ATOM 713 C C . ARG A 1 94 ? 5.210 -29.263 -14.874 1.00 88.81 94 ARG A C 1
ATOM 715 O O . ARG A 1 94 ? 4.891 -28.206 -15.407 1.00 88.81 94 ARG A O 1
ATOM 722 N N . ASP A 1 95 ? 4.620 -29.718 -13.769 1.00 82.00 95 ASP A N 1
ATOM 723 C CA . ASP A 1 95 ? 3.391 -29.144 -13.194 1.00 82.00 95 ASP A CA 1
ATOM 724 C C . ASP A 1 95 ? 3.509 -27.659 -12.806 1.00 82.00 95 ASP A C 1
ATOM 726 O O . ASP A 1 95 ? 2.531 -26.913 -12.845 1.00 82.00 95 ASP A O 1
ATOM 730 N N . ASN A 1 96 ? 4.707 -27.206 -12.420 1.00 85.25 96 ASN A N 1
ATOM 731 C CA . ASN A 1 96 ? 4.968 -25.814 -12.046 1.00 85.25 96 ASN A CA 1
ATOM 732 C C . ASN A 1 96 ? 5.352 -24.917 -13.236 1.00 85.25 96 ASN A C 1
ATOM 734 O O . ASN A 1 96 ? 5.718 -23.758 -13.024 1.00 85.25 96 ASN A O 1
ATOM 738 N N . VAL A 1 97 ? 5.274 -25.427 -14.469 1.00 88.06 97 VAL A N 1
ATOM 739 C CA . VAL A 1 97 ? 5.669 -24.717 -15.687 1.00 88.06 97 VAL A CA 1
ATOM 740 C C . VAL A 1 97 ? 4.442 -24.365 -16.520 1.00 88.06 97 VAL A C 1
ATOM 742 O O . VAL A 1 97 ? 3.623 -25.209 -16.867 1.00 88.06 97 VAL A O 1
ATOM 745 N N . ARG A 1 98 ? 4.319 -23.086 -16.876 1.00 89.19 98 ARG A N 1
ATOM 746 C CA . ARG A 1 98 ? 3.262 -22.567 -17.747 1.00 89.19 98 ARG A CA 1
ATOM 747 C C . ARG A 1 98 ? 3.854 -22.161 -19.086 1.00 89.19 98 ARG A C 1
ATOM 749 O O . ARG A 1 98 ? 4.705 -21.275 -19.147 1.00 89.19 98 ARG A O 1
ATOM 756 N N . MET A 1 99 ? 3.378 -22.784 -20.157 1.00 87.44 99 MET A N 1
ATOM 757 C CA . MET A 1 99 ? 3.794 -22.467 -21.522 1.00 87.44 99 MET A CA 1
ATOM 758 C C . MET A 1 99 ? 2.917 -21.353 -22.098 1.00 87.44 99 MET A C 1
ATOM 760 O O . MET A 1 99 ? 1.698 -21.496 -22.176 1.00 87.44 99 MET A O 1
ATOM 764 N N . LEU A 1 100 ? 3.538 -20.262 -22.540 1.00 82.75 100 LEU A N 1
ATOM 765 C CA . LEU A 1 100 ? 2.885 -19.210 -23.313 1.00 82.75 100 LEU A CA 1
ATOM 766 C C . LEU A 1 100 ? 3.374 -19.289 -24.761 1.00 82.75 100 LEU A C 1
ATOM 768 O O . LEU A 1 100 ? 4.508 -18.904 -25.070 1.00 82.75 100 LEU A O 1
ATOM 772 N N . PHE A 1 101 ? 2.519 -19.825 -25.635 1.00 80.44 101 PHE A N 1
ATOM 773 C CA . PHE A 1 101 ? 2.847 -20.018 -27.043 1.00 80.44 101 PHE A CA 1
ATOM 774 C C . PHE A 1 101 ? 2.607 -18.760 -27.876 1.00 80.44 101 PHE A C 1
ATOM 776 O O . PHE A 1 101 ? 1.511 -18.209 -27.872 1.00 80.44 101 PHE A O 1
ATOM 783 N N . GLY A 1 102 ? 3.616 -18.354 -28.646 1.00 78.31 102 GLY A N 1
ATOM 784 C CA . GLY A 1 102 ? 3.504 -17.259 -29.608 1.00 78.31 102 GLY A CA 1
ATOM 785 C C . GLY A 1 102 ? 4.804 -16.487 -29.797 1.00 78.31 102 GLY A C 1
ATOM 786 O O . GLY A 1 102 ? 5.861 -16.849 -29.271 1.00 78.31 102 GLY A O 1
ATOM 787 N N . ASP A 1 103 ? 4.747 -15.408 -30.580 1.00 73.50 103 ASP A N 1
ATOM 788 C CA . ASP A 1 103 ? 5.814 -14.411 -30.538 1.00 73.50 103 ASP A CA 1
ATOM 789 C C . ASP A 1 103 ? 5.763 -13.700 -29.184 1.00 73.50 103 ASP A C 1
ATOM 791 O O . ASP A 1 103 ? 4.690 -13.281 -28.752 1.00 73.50 103 ASP A O 1
ATOM 795 N N . ALA A 1 104 ? 6.899 -13.589 -28.493 1.00 64.62 104 ALA A N 1
ATOM 796 C CA . ALA A 1 104 ? 6.928 -13.070 -27.128 1.00 64.62 104 ALA A CA 1
ATOM 797 C C . ALA A 1 104 ? 6.354 -11.649 -27.042 1.00 64.62 104 ALA A C 1
ATOM 799 O O . ALA A 1 104 ? 5.651 -11.342 -26.084 1.00 64.62 104 ALA A O 1
ATOM 800 N N . LYS A 1 105 ? 6.587 -10.813 -28.064 1.00 68.56 105 LYS A N 1
ATOM 801 C CA . LYS A 1 105 ? 6.047 -9.454 -28.106 1.00 68.56 105 LYS A CA 1
ATOM 802 C C . LYS A 1 105 ? 4.527 -9.485 -28.242 1.00 68.56 105 LYS A C 1
ATOM 804 O O . LYS A 1 105 ? 3.830 -8.949 -27.394 1.00 68.56 105 LYS A O 1
ATOM 809 N N . THR A 1 106 ? 4.015 -10.192 -29.248 1.00 72.19 106 THR A N 1
ATOM 810 C CA . THR A 1 106 ? 2.567 -10.300 -29.492 1.00 72.19 106 THR A CA 1
ATOM 811 C C . THR A 1 106 ? 1.827 -10.977 -28.339 1.00 72.19 106 THR A C 1
ATOM 813 O O . THR A 1 106 ? 0.707 -10.596 -28.021 1.00 72.19 106 THR A O 1
ATOM 816 N N . SER A 1 107 ? 2.449 -11.963 -27.692 1.00 69.81 107 SER A N 1
ATOM 817 C CA . SER A 1 107 ? 1.855 -12.680 -26.558 1.00 69.81 107 SER A CA 1
ATOM 818 C C . SER A 1 107 ? 1.771 -11.784 -25.325 1.00 69.81 107 SER A C 1
ATOM 820 O O . SER A 1 107 ? 0.755 -11.789 -24.640 1.00 69.81 107 SER A O 1
ATOM 822 N N . LEU A 1 108 ? 2.800 -10.970 -25.069 1.00 69.56 108 LEU A N 1
ATOM 823 C CA . LEU A 1 108 ? 2.772 -9.973 -23.998 1.00 69.56 108 LEU A CA 1
ATOM 824 C C . LEU A 1 108 ? 1.763 -8.857 -24.288 1.00 69.56 108 LEU A C 1
ATOM 826 O O . LEU A 1 108 ? 1.017 -8.485 -23.388 1.00 69.56 108 LEU A O 1
ATOM 830 N N . ASP A 1 109 ? 1.680 -8.386 -25.534 1.00 71.12 109 ASP A N 1
ATOM 831 C CA . ASP A 1 109 ? 0.684 -7.396 -25.960 1.00 71.12 109 ASP A CA 1
ATOM 832 C C . ASP A 1 109 ? -0.748 -7.956 -25.832 1.00 71.12 109 ASP A C 1
ATOM 834 O O . ASP A 1 109 ? -1.659 -7.265 -25.385 1.00 71.12 109 ASP A O 1
ATOM 838 N N . SER A 1 110 ? -0.957 -9.233 -26.163 1.00 70.44 110 SER A N 1
ATOM 839 C CA . SER A 1 110 ? -2.247 -9.914 -26.005 1.00 70.44 110 SER A CA 1
ATOM 840 C C . SER A 1 110 ? -2.622 -10.113 -24.540 1.00 70.44 110 SER A C 1
ATOM 842 O O . SER A 1 110 ? -3.776 -9.883 -24.191 1.00 70.44 110 SER A O 1
ATOM 844 N N . VAL A 1 111 ? -1.673 -10.480 -23.672 1.00 69.50 111 VAL A N 1
ATOM 845 C CA . VAL A 1 111 ? -1.899 -10.547 -22.220 1.00 69.50 111 VAL A CA 1
ATOM 846 C C . VAL A 1 111 ? -2.218 -9.161 -21.669 1.00 69.50 111 VAL A C 1
ATOM 848 O O . VAL A 1 111 ? -3.156 -9.028 -20.894 1.00 69.50 111 VAL A O 1
ATOM 851 N N . TYR A 1 112 ? -1.502 -8.123 -22.100 1.00 71.69 112 TYR A N 1
ATOM 852 C CA . TYR A 1 112 ? -1.774 -6.740 -21.711 1.00 71.69 112 TYR A CA 1
ATOM 853 C C . TYR A 1 112 ? -3.193 -6.304 -22.106 1.00 71.69 112 TYR A C 1
ATOM 855 O O . TYR A 1 112 ? -3.943 -5.819 -21.260 1.00 71.69 112 TYR A O 1
ATOM 863 N N . ASN A 1 113 ? -3.598 -6.560 -23.351 1.00 69.88 113 ASN A N 1
ATOM 864 C CA . ASN A 1 113 ? -4.946 -6.252 -23.831 1.00 69.88 113 ASN A CA 1
ATOM 865 C C . ASN A 1 113 ? -6.014 -7.095 -23.118 1.00 69.88 113 ASN A C 1
ATOM 867 O O . ASN A 1 113 ? -7.038 -6.565 -22.710 1.00 69.88 113 ASN A O 1
ATOM 871 N N . SER A 1 114 ? -5.745 -8.381 -22.878 1.00 67.12 114 SER A N 1
ATOM 872 C CA . SER A 1 114 ? -6.665 -9.271 -22.156 1.00 67.12 114 SER A CA 1
ATOM 873 C C . SER A 1 114 ? -6.804 -8.882 -20.687 1.00 67.12 114 SER A C 1
ATOM 875 O O . SER A 1 114 ? -7.856 -9.092 -20.104 1.00 67.12 114 SER A O 1
ATOM 877 N N . LEU A 1 115 ? -5.764 -8.339 -20.052 1.00 64.69 115 LEU A N 1
ATOM 878 C CA . LEU A 1 115 ? -5.844 -7.811 -18.687 1.00 64.69 115 LEU A CA 1
ATOM 879 C C . LEU A 1 115 ? -6.652 -6.509 -18.647 1.00 64.69 115 LEU A C 1
ATOM 881 O O . LEU A 1 115 ? -7.428 -6.321 -17.716 1.00 64.69 115 LEU A O 1
ATOM 885 N N . ALA A 1 116 ? -6.532 -5.664 -19.675 1.00 57.06 116 ALA A N 1
ATOM 886 C 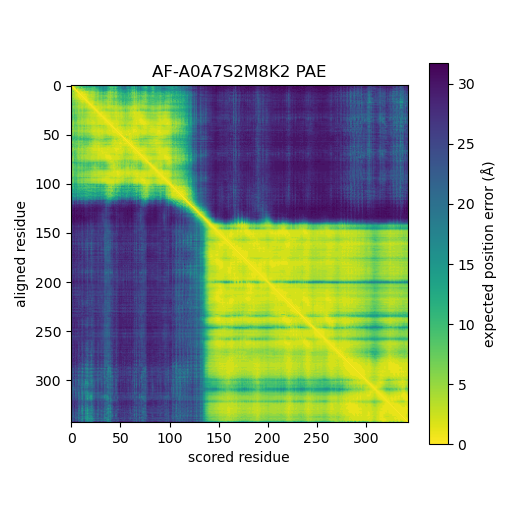CA . ALA A 1 116 ? -7.357 -4.468 -19.830 1.00 57.06 116 ALA A CA 1
ATOM 887 C C . ALA A 1 116 ? -8.843 -4.809 -20.081 1.00 57.06 116 ALA A C 1
ATOM 889 O O . ALA A 1 116 ? -9.720 -4.181 -19.499 1.00 57.06 116 ALA A O 1
ATOM 890 N N . GLU A 1 117 ? -9.136 -5.842 -20.877 1.00 51.28 117 GLU A N 1
ATOM 891 C CA . GLU A 1 117 ? -10.501 -6.345 -21.120 1.00 51.28 117 GLU A CA 1
ATOM 892 C C . GLU A 1 117 ? -11.058 -7.144 -19.919 1.00 51.28 117 GLU A C 1
ATOM 894 O O . GLU A 1 117 ? -12.255 -7.108 -19.613 1.00 51.28 117 GLU A O 1
ATOM 899 N N . ASN A 1 118 ? -10.197 -7.845 -19.173 1.00 44.47 118 ASN A N 1
ATOM 900 C CA . ASN A 1 118 ? -10.591 -8.561 -17.960 1.00 44.47 118 ASN A CA 1
ATOM 901 C C . ASN A 1 118 ? -10.854 -7.625 -16.773 1.00 44.47 118 ASN A C 1
ATOM 903 O O . ASN A 1 118 ? -11.637 -7.999 -15.907 1.00 44.47 118 ASN A O 1
ATOM 907 N N . GLU A 1 119 ? -10.316 -6.402 -16.726 1.00 42.91 119 GLU A N 1
ATOM 908 C CA . GLU A 1 119 ? -10.760 -5.404 -15.735 1.00 42.91 119 GLU A CA 1
ATOM 909 C C . GLU A 1 119 ? -12.264 -5.076 -15.868 1.00 42.91 119 GLU A C 1
ATOM 911 O O . GLU A 1 119 ? -12.922 -4.782 -14.864 1.00 42.91 119 GLU A O 1
ATOM 916 N N . GLU A 1 120 ? -12.840 -5.199 -17.071 1.00 40.31 120 GLU A N 1
ATOM 917 C CA . GLU A 1 120 ? -14.284 -5.056 -17.313 1.00 40.31 120 GLU A CA 1
ATOM 918 C C . GLU A 1 120 ? -15.066 -6.352 -17.020 1.00 40.31 120 GLU A C 1
ATOM 920 O O . GLU A 1 120 ? -16.209 -6.297 -16.561 1.00 40.31 120 GLU A O 1
ATOM 925 N N . SER A 1 121 ? -14.434 -7.517 -17.200 1.00 36.38 121 SER A N 1
ATOM 926 C CA . SER A 1 121 ? -15.064 -8.847 -17.100 1.00 36.38 121 SER A CA 1
ATOM 927 C C . SER A 1 121 ? -15.002 -9.474 -15.695 1.00 36.38 121 SER A C 1
ATOM 929 O O . SER A 1 121 ? -15.925 -10.177 -15.285 1.00 36.38 121 SER A O 1
ATOM 931 N N . ILE A 1 122 ? -13.960 -9.180 -14.904 1.00 41.84 122 ILE A N 1
ATOM 932 C CA . ILE A 1 122 ? -13.753 -9.673 -13.523 1.00 41.84 122 ILE A CA 1
ATOM 933 C C . ILE A 1 122 ? -14.831 -9.143 -12.560 1.00 41.84 122 ILE A C 1
ATOM 935 O O . ILE A 1 122 ? -15.089 -9.744 -11.519 1.00 41.84 122 ILE A O 1
ATOM 939 N N . ARG A 1 123 ? -15.558 -8.078 -12.928 1.00 42.69 123 ARG A N 1
ATOM 940 C CA . ARG A 1 123 ? -16.766 -7.646 -12.202 1.00 42.69 123 ARG A CA 1
ATOM 941 C C . ARG A 1 123 ? -17.945 -8.627 -12.326 1.00 42.69 123 ARG A C 1
ATOM 943 O O . ARG A 1 123 ? -18.917 -8.461 -11.596 1.00 42.69 123 ARG A O 1
ATOM 950 N N . GLY A 1 124 ? -17.886 -9.607 -13.234 1.00 32.41 124 GLY A N 1
ATOM 951 C CA . GLY A 1 124 ? -19.029 -10.437 -13.629 1.00 32.41 124 GLY A CA 1
ATOM 952 C C . GLY A 1 124 ? -18.990 -11.923 -13.258 1.00 32.41 124 GLY A C 1
ATOM 953 O O . GLY A 1 124 ? -20.015 -12.580 -13.417 1.00 32.41 124 GLY A O 1
ATOM 954 N N . GLY A 1 125 ? -17.885 -12.489 -12.763 1.00 35.75 125 GLY A N 1
ATOM 955 C CA . GLY A 1 125 ? -17.876 -13.922 -12.447 1.00 35.75 125 GLY A CA 1
ATOM 956 C C . GLY A 1 125 ? -16.572 -14.441 -11.859 1.00 35.75 125 GLY A C 1
ATOM 957 O O . GLY A 1 125 ? -15.576 -14.566 -12.562 1.00 35.75 125 GLY A O 1
ATOM 958 N N . ALA A 1 126 ? -16.589 -14.794 -10.578 1.00 34.78 126 ALA A N 1
ATOM 959 C CA . ALA A 1 126 ? -15.543 -15.598 -9.961 1.00 34.78 126 ALA A CA 1
ATOM 960 C C . ALA A 1 126 ? -16.171 -16.520 -8.905 1.00 34.78 126 ALA A C 1
ATOM 962 O O . ALA A 1 126 ? -16.254 -16.169 -7.733 1.00 34.78 126 ALA A O 1
ATOM 963 N N . GLU A 1 127 ? -16.607 -17.706 -9.330 1.00 32.16 127 GLU A N 1
ATOM 964 C CA . GLU A 1 127 ? -16.722 -18.876 -8.454 1.00 32.16 127 GLU A CA 1
ATOM 965 C C . GLU A 1 127 ? -15.575 -19.832 -8.805 1.00 32.16 127 GLU A C 1
ATOM 967 O O . GLU A 1 127 ? -15.399 -20.210 -9.964 1.00 32.16 127 GLU A O 1
ATOM 972 N N . ALA A 1 128 ? -14.759 -20.185 -7.811 1.00 33.12 128 ALA A N 1
ATOM 973 C CA . ALA A 1 128 ? -13.641 -21.113 -7.962 1.00 33.12 128 ALA A CA 1
ATOM 974 C C . ALA A 1 128 ? -14.080 -22.566 -7.696 1.00 33.12 128 ALA A C 1
ATOM 976 O O . ALA A 1 128 ? -14.860 -22.838 -6.782 1.00 33.12 128 ALA A O 1
ATOM 977 N N . SER A 1 129 ? -13.550 -23.506 -8.484 1.00 34.94 129 SER A N 1
ATOM 978 C CA . SER A 1 129 ? -13.877 -24.939 -8.461 1.00 34.94 129 SER A CA 1
ATOM 979 C C . SER A 1 129 ? -13.207 -25.731 -7.315 1.00 34.94 129 SER A C 1
ATOM 981 O O . SER A 1 129 ? -12.180 -25.304 -6.787 1.00 34.94 129 SER A O 1
ATOM 983 N N . PRO A 1 130 ? -13.741 -26.914 -6.933 1.00 35.06 130 PRO A N 1
ATOM 984 C CA . PRO A 1 130 ? -13.549 -27.513 -5.601 1.00 35.06 130 PRO A CA 1
ATOM 985 C C . PRO A 1 130 ? -12.229 -28.263 -5.343 1.00 35.06 130 PRO A C 1
ATOM 987 O O . PRO A 1 130 ? -12.006 -28.705 -4.216 1.00 35.06 130 PRO A O 1
ATOM 990 N N . GLU A 1 131 ? -11.370 -28.452 -6.344 1.00 37.41 131 GLU A N 1
ATOM 991 C CA . GLU A 1 131 ? -10.348 -29.516 -6.312 1.00 37.41 131 GLU A CA 1
ATOM 992 C C . GLU A 1 131 ? -8.945 -29.071 -5.858 1.00 37.41 131 GLU A C 1
ATOM 994 O O . GLU A 1 131 ? -8.095 -29.911 -5.578 1.00 37.41 131 GLU A O 1
ATOM 999 N N . ASP A 1 132 ? -8.712 -27.774 -5.640 1.00 34.44 132 ASP A N 1
ATOM 1000 C CA . ASP A 1 132 ? -7.408 -27.237 -5.195 1.00 34.44 132 ASP A CA 1
ATOM 1001 C C . ASP A 1 132 ? -7.177 -27.341 -3.662 1.00 34.44 132 ASP A C 1
ATOM 1003 O O . ASP A 1 132 ? -6.301 -26.698 -3.083 1.00 34.44 132 ASP A O 1
ATOM 1007 N N . ARG A 1 133 ? -7.989 -28.145 -2.955 1.00 37.31 133 ARG A N 1
ATOM 1008 C CA . ARG A 1 133 ? -8.089 -28.164 -1.478 1.00 37.31 133 ARG A CA 1
ATOM 1009 C C . ARG A 1 133 ? -7.127 -29.107 -0.744 1.00 37.31 133 ARG A C 1
ATOM 1011 O O . ARG A 1 133 ? -7.227 -29.226 0.476 1.00 37.31 133 ARG A O 1
ATOM 1018 N N . CYS A 1 134 ? -6.192 -29.775 -1.418 1.00 31.12 134 CYS A N 1
ATOM 1019 C CA . CYS A 1 134 ? -5.373 -30.814 -0.779 1.00 31.12 134 CYS A CA 1
ATOM 1020 C C . CYS A 1 134 ? -3.857 -30.610 -0.935 1.00 31.12 134 CYS A C 1
ATOM 1022 O O . CYS A 1 134 ? -3.146 -31.465 -1.455 1.00 31.12 134 CYS A O 1
ATOM 1024 N N . ARG A 1 135 ? -3.330 -29.515 -0.379 1.00 37.75 135 ARG A N 1
ATOM 1025 C CA . ARG A 1 135 ? -1.990 -29.512 0.236 1.00 37.75 135 ARG A CA 1
ATOM 1026 C C . ARG A 1 135 ? -2.163 -29.097 1.691 1.00 37.75 135 ARG A C 1
ATOM 1028 O O . ARG A 1 135 ? -2.756 -28.058 1.953 1.00 37.75 135 ARG A O 1
ATOM 1035 N N . GLY A 1 136 ? -1.739 -29.977 2.600 1.00 35.69 136 GLY A N 1
ATOM 1036 C CA . GLY A 1 136 ? -2.052 -29.951 4.031 1.00 35.69 136 GLY A CA 1
ATOM 1037 C C . GLY A 1 136 ? -2.041 -28.549 4.629 1.00 35.69 136 GLY A C 1
ATOM 1038 O O . GLY A 1 136 ? -1.013 -27.873 4.615 1.00 35.69 136 GLY A O 1
ATOM 1039 N N . ALA A 1 137 ? -3.202 -28.127 5.132 1.00 40.69 137 ALA A N 1
ATOM 1040 C CA . ALA A 1 137 ? -3.324 -26.895 5.889 1.00 40.69 137 ALA A CA 1
ATOM 1041 C C . ALA A 1 137 ? -2.340 -26.949 7.073 1.00 40.69 137 ALA A C 1
ATOM 1043 O O . ALA A 1 137 ? -2.273 -27.989 7.737 1.00 40.69 137 ALA A O 1
ATOM 1044 N N . PRO A 1 138 ? -1.564 -25.881 7.335 1.00 46.00 138 PRO A N 1
ATOM 1045 C CA . PRO A 1 138 ? -0.780 -25.800 8.559 1.00 46.00 138 PRO A CA 1
ATOM 1046 C C . PRO A 1 138 ? -1.713 -26.031 9.751 1.00 46.00 138 PRO A C 1
ATOM 1048 O O . PRO A 1 138 ? -2.856 -25.564 9.735 1.00 46.00 138 PRO A O 1
ATOM 1051 N N . GLU A 1 139 ? -1.248 -26.786 10.750 1.00 50.25 139 GLU A N 1
ATOM 1052 C CA . GLU A 1 139 ? -2.021 -27.011 11.972 1.00 50.25 139 GLU A CA 1
ATOM 1053 C C . GLU A 1 139 ? -2.520 -25.663 12.514 1.00 50.25 139 GLU A C 1
ATOM 1055 O O . GLU A 1 139 ? -1.757 -24.689 12.505 1.00 50.25 139 GLU A O 1
ATOM 1060 N N . PRO A 1 140 ? -3.795 -25.569 12.932 1.00 61.81 140 PRO A N 1
ATOM 1061 C CA . PRO A 1 140 ? -4.375 -24.302 13.346 1.00 61.81 140 PRO A CA 1
ATOM 1062 C C . PRO A 1 140 ? -3.566 -23.725 14.511 1.00 61.81 140 PRO A C 1
ATOM 1064 O O . PRO A 1 140 ? -3.501 -24.306 15.594 1.00 61.81 140 PRO A O 1
ATOM 1067 N N . GLU A 1 141 ? -2.916 -22.586 14.259 1.00 72.56 141 GLU A N 1
ATOM 1068 C CA . GLU A 1 141 ? -2.127 -21.862 15.252 1.00 72.56 141 GLU A CA 1
ATOM 1069 C C . GLU A 1 141 ? -3.036 -21.521 16.443 1.00 72.56 141 GLU A C 1
ATOM 1071 O O . GLU A 1 141 ? -4.070 -20.869 16.290 1.00 72.56 141 GLU A O 1
ATOM 1076 N N . VAL A 1 142 ? -2.684 -22.006 17.635 1.00 82.50 142 VAL A N 1
ATOM 1077 C CA . VAL A 1 142 ? -3.501 -21.803 18.836 1.00 82.50 142 VAL A CA 1
ATOM 1078 C C . VAL A 1 142 ? -3.282 -20.385 19.355 1.00 82.50 142 VAL A C 1
ATOM 1080 O O . VAL A 1 142 ? -2.187 -20.030 19.795 1.00 82.50 142 VAL A O 1
ATOM 1083 N N . TYR A 1 143 ? -4.337 -19.574 19.333 1.00 87.50 143 TYR A N 1
ATOM 1084 C CA . TYR A 1 143 ? -4.308 -18.199 19.826 1.00 87.50 143 TYR A CA 1
ATOM 1085 C C . TYR A 1 143 ? -4.793 -18.095 21.279 1.00 87.50 143 TYR A C 1
ATOM 1087 O O . TYR A 1 143 ? -5.615 -18.901 21.722 1.00 87.50 143 TYR A O 1
ATOM 1095 N N . PRO A 1 144 ? -4.332 -17.085 22.041 1.00 90.69 144 PRO A N 1
ATOM 1096 C CA . PRO A 1 144 ? -4.910 -16.787 23.345 1.00 90.69 144 PRO A CA 1
ATOM 1097 C C . PRO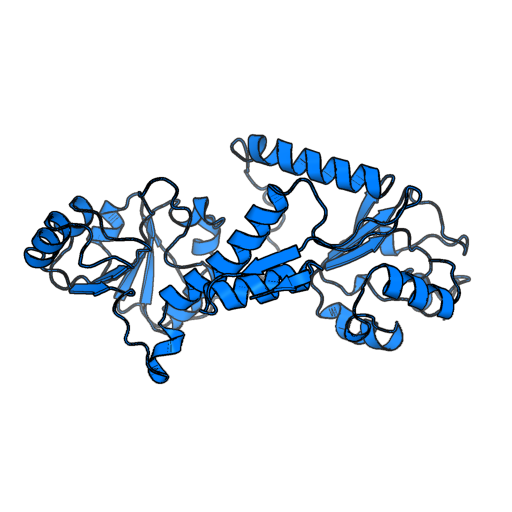 A 1 144 ? -6.401 -16.412 23.222 1.00 90.69 144 PRO A C 1
ATOM 1099 O O . PRO A 1 144 ? -6.838 -15.909 22.175 1.00 90.69 144 PRO A O 1
ATOM 1102 N N . PRO A 1 145 ? -7.192 -16.599 24.297 1.00 89.50 145 PRO A N 1
ATOM 1103 C CA . PRO A 1 145 ? -8.587 -16.178 24.309 1.00 89.50 145 PRO A CA 1
ATOM 1104 C C . PRO A 1 145 ? -8.691 -14.682 24.002 1.00 89.50 145 PRO A C 1
ATOM 1106 O O . PRO A 1 145 ? -7.900 -13.868 24.485 1.00 89.50 145 PRO A O 1
ATOM 1109 N N . ALA A 1 146 ? -9.663 -14.321 23.167 1.00 89.50 146 ALA A N 1
ATOM 1110 C CA . ALA A 1 146 ? -9.859 -12.937 22.772 1.00 89.50 146 ALA A CA 1
ATOM 1111 C C . ALA A 1 146 ? -10.294 -12.087 23.975 1.00 89.50 146 ALA A C 1
ATOM 1113 O O . ALA A 1 146 ? -11.306 -12.362 24.614 1.00 89.50 146 ALA A O 1
ATOM 1114 N N . SER A 1 147 ? -9.528 -11.038 24.259 1.00 91.50 147 SER A N 1
ATOM 1115 C CA . SER A 1 147 ? -9.801 -10.067 25.324 1.00 91.50 147 SER A CA 1
ATOM 1116 C C . SER A 1 147 ? -10.608 -8.863 24.837 1.00 91.50 147 SER A C 1
ATOM 1118 O O . SER A 1 147 ? -11.384 -8.290 25.599 1.00 91.50 147 SER A O 1
ATOM 1120 N N . LYS A 1 148 ? -10.414 -8.475 23.571 1.00 94.88 148 LYS A N 1
ATOM 1121 C CA . LYS A 1 148 ? -11.036 -7.316 22.924 1.00 94.88 148 LYS A CA 1
ATOM 1122 C C . LYS A 1 148 ? -11.338 -7.599 21.454 1.00 94.88 148 LYS A C 1
ATOM 1124 O O . LYS A 1 148 ? -10.634 -8.386 20.815 1.00 94.88 148 LYS A O 1
ATOM 1129 N N . VAL A 1 149 ? -12.367 -6.949 20.919 1.00 96.81 149 VAL A N 1
ATOM 1130 C CA . VAL A 1 149 ? -12.795 -7.056 19.517 1.00 96.81 149 VAL A CA 1
ATOM 1131 C C . VAL A 1 149 ? -12.355 -5.819 18.731 1.00 96.81 149 VAL A C 1
ATOM 1133 O O . VAL A 1 149 ? -12.744 -4.696 19.055 1.00 96.81 149 VAL A O 1
ATOM 1136 N N . LEU A 1 150 ? -11.570 -6.031 17.676 1.00 97.94 150 LEU A N 1
ATOM 1137 C CA . LEU A 1 150 ? -11.198 -5.023 16.687 1.00 97.94 150 LEU A CA 1
ATOM 1138 C C . LEU A 1 150 ? -12.201 -5.060 15.530 1.00 97.94 150 LEU A C 1
ATOM 1140 O O . LEU A 1 150 ? -12.273 -6.043 14.798 1.00 97.94 150 LEU A O 1
ATOM 1144 N N . GLY A 1 151 ? -12.977 -3.996 15.378 1.00 97.88 151 GLY A N 1
ATOM 1145 C CA . GLY A 1 151 ? -13.915 -3.785 14.287 1.00 97.88 151 GLY A CA 1
ATOM 1146 C C . GLY A 1 151 ? -13.244 -3.126 13.088 1.00 97.88 151 GLY A C 1
ATOM 1147 O O . GLY A 1 151 ? -12.584 -2.100 13.237 1.00 97.88 151 GLY A O 1
ATOM 1148 N N . VAL A 1 152 ? -13.441 -3.681 11.900 1.00 98.12 152 VAL A N 1
ATOM 1149 C CA . VAL A 1 152 ? -12.940 -3.143 10.632 1.00 98.12 152 VAL A CA 1
ATOM 1150 C C . VAL A 1 152 ? -14.144 -2.843 9.761 1.00 98.12 152 VAL A C 1
ATOM 1152 O O . VAL A 1 152 ? -14.816 -3.761 9.304 1.00 98.12 152 VAL A O 1
ATOM 1155 N N . ILE A 1 153 ? -14.431 -1.561 9.560 1.00 97.25 153 ILE A N 1
ATOM 1156 C CA . ILE A 1 153 ? -15.552 -1.117 8.726 1.00 97.25 153 ILE A CA 1
ATOM 1157 C C . ILE A 1 153 ? -15.062 -0.693 7.345 1.00 97.25 153 ILE A C 1
ATOM 1159 O O . ILE A 1 153 ? -13.924 -0.246 7.180 1.00 97.25 153 ILE A O 1
ATOM 1163 N N . ARG A 1 154 ? -15.937 -0.814 6.351 1.00 96.88 154 ARG A N 1
ATOM 1164 C CA . ARG A 1 154 ? -15.691 -0.381 4.982 1.00 96.88 154 ARG A CA 1
ATOM 1165 C C . ARG A 1 154 ? -15.612 1.139 4.924 1.00 96.88 154 ARG A C 1
ATOM 1167 O O . ARG A 1 154 ? -16.412 1.868 5.513 1.00 96.88 154 ARG A O 1
ATOM 1174 N N . GLU A 1 155 ? -14.653 1.636 4.159 1.00 96.81 155 GLU A N 1
ATOM 1175 C CA . GLU A 1 155 ? -14.547 3.063 3.894 1.00 96.81 155 GLU A CA 1
ATOM 1176 C C . GLU A 1 155 ? -15.661 3.520 2.942 1.00 96.81 155 GLU A C 1
ATOM 1178 O O . GLU A 1 155 ? -15.824 2.992 1.844 1.00 96.81 155 GLU A O 1
ATOM 1183 N N . ARG A 1 156 ? -16.441 4.517 3.374 1.00 94.44 156 ARG A N 1
ATOM 1184 C CA . ARG A 1 156 ? -17.581 5.060 2.610 1.00 94.44 156 ARG A CA 1
ATOM 1185 C C . ARG A 1 156 ? -17.245 6.346 1.849 1.00 94.44 156 ARG A C 1
ATOM 1187 O O . ARG A 1 156 ? -18.074 6.859 1.101 1.00 94.44 156 ARG A O 1
ATOM 1194 N N . ARG A 1 157 ? -16.041 6.896 2.042 1.00 92.25 157 ARG A N 1
ATOM 1195 C CA . ARG A 1 157 ? -15.591 8.102 1.337 1.00 92.25 157 ARG A CA 1
ATOM 1196 C C . ARG A 1 157 ? -15.407 7.794 -0.151 1.00 92.25 157 ARG A C 1
ATOM 1198 O O . ARG A 1 157 ? -14.751 6.823 -0.514 1.00 92.25 157 ARG A O 1
ATOM 1205 N N . ALA A 1 158 ? -15.948 8.651 -1.016 1.00 93.38 158 ALA A N 1
ATOM 1206 C CA . ALA A 1 158 ? -15.836 8.477 -2.461 1.00 93.38 158 ALA A CA 1
ATOM 1207 C C . ALA A 1 158 ? -14.365 8.383 -2.910 1.00 93.38 158 ALA A C 1
ATOM 1209 O O . ALA A 1 158 ? -13.545 9.236 -2.565 1.00 93.38 158 ALA A O 1
ATOM 1210 N N . GLY A 1 159 ? -14.047 7.348 -3.692 1.00 91.88 159 GLY A N 1
ATOM 1211 C CA . GLY A 1 159 ? -12.702 7.094 -4.215 1.00 91.88 159 GLY A CA 1
ATOM 1212 C C . GLY A 1 159 ? -11.725 6.454 -3.225 1.00 91.88 159 GLY A C 1
ATOM 1213 O O . GLY A 1 159 ? -10.616 6.105 -3.634 1.00 91.88 159 GLY A O 1
ATOM 1214 N N . GLU A 1 160 ? -12.111 6.258 -1.960 1.00 95.19 160 GLU A N 1
ATOM 1215 C CA . GLU A 1 160 ? -11.307 5.469 -1.033 1.00 95.19 160 GLU A CA 1
ATOM 1216 C C . GLU A 1 160 ? -11.362 3.992 -1.423 1.00 95.19 160 GLU A C 1
ATOM 1218 O O . GLU A 1 160 ? -12.426 3.433 -1.680 1.00 95.19 160 GLU A O 1
ATOM 1223 N N . ARG A 1 161 ? -10.187 3.370 -1.483 1.00 95.50 161 ARG A N 1
ATOM 1224 C CA . ARG A 1 161 ? -10.036 1.955 -1.836 1.00 95.50 161 ARG A CA 1
ATOM 1225 C C . ARG A 1 161 ? -9.241 1.171 -0.803 1.00 95.50 161 ARG A C 1
ATOM 1227 O O . ARG A 1 161 ? -9.137 -0.038 -0.924 1.00 95.50 161 ARG A O 1
ATOM 1234 N N . ARG A 1 162 ? -8.645 1.839 0.184 1.00 97.06 162 ARG A N 1
ATOM 1235 C CA . ARG A 1 162 ? -7.870 1.201 1.249 1.00 97.06 162 ARG A CA 1
ATOM 1236 C C . ARG A 1 162 ? -8.802 0.617 2.309 1.00 97.06 162 ARG A C 1
ATOM 1238 O O . ARG A 1 162 ? -9.933 1.061 2.480 1.00 97.06 162 ARG A O 1
ATOM 1245 N N . VAL A 1 163 ? -8.256 -0.321 3.072 1.00 97.62 163 VAL A N 1
ATOM 1246 C CA . VAL A 1 163 ? -8.855 -0.917 4.270 1.00 97.62 163 VAL A CA 1
ATOM 1247 C C . VAL A 1 163 ? -7.892 -0.736 5.445 1.00 97.62 163 VAL A C 1
ATOM 1249 O O . VAL A 1 163 ? -6.680 -0.633 5.242 1.00 97.62 163 VAL A O 1
ATOM 1252 N N . SER A 1 164 ? -8.409 -0.649 6.673 1.00 97.06 164 SER A N 1
ATOM 1253 C CA . SER A 1 164 ? -7.600 -0.304 7.851 1.00 97.06 164 SER A CA 1
ATOM 1254 C C . SER A 1 164 ? -6.627 -1.406 8.284 1.00 97.06 164 SER A C 1
ATOM 1256 O O . SER A 1 164 ? -5.583 -1.090 8.855 1.00 97.06 164 SER A O 1
ATOM 1258 N N . ILE A 1 165 ? -6.916 -2.676 7.975 1.00 95.94 165 ILE A N 1
ATOM 1259 C CA . ILE A 1 165 ? -5.992 -3.800 8.178 1.00 95.94 165 ILE A CA 1
ATOM 1260 C C . ILE A 1 165 ? -5.996 -4.748 6.973 1.00 95.94 165 ILE A C 1
ATOM 1262 O O . ILE A 1 165 ? -7.043 -5.028 6.387 1.00 95.94 165 ILE A O 1
ATOM 1266 N N . ALA A 1 166 ? -4.824 -5.282 6.634 1.00 94.75 166 ALA A N 1
ATOM 1267 C CA . ALA A 1 166 ? -4.677 -6.356 5.654 1.00 94.75 166 ALA A CA 1
ATOM 1268 C C . ALA A 1 166 ? -4.817 -7.742 6.325 1.00 94.75 166 ALA A C 1
ATOM 1270 O O . ALA A 1 166 ? -4.480 -7.865 7.511 1.00 94.75 166 ALA A O 1
ATOM 1271 N N . PRO A 1 167 ? -5.230 -8.795 5.590 1.00 93.44 167 PRO A N 1
ATOM 1272 C CA . PRO A 1 167 ? -5.363 -10.157 6.124 1.00 93.44 167 PRO A CA 1
ATOM 1273 C C . PRO A 1 167 ? -4.082 -10.670 6.799 1.00 93.44 167 PRO A C 1
ATOM 1275 O O . PRO A 1 167 ? -4.123 -11.254 7.881 1.00 93.44 167 PRO A O 1
ATOM 1278 N N . SER A 1 168 ? -2.920 -10.336 6.231 1.00 93.75 168 SER A N 1
ATOM 1279 C CA . SER A 1 168 ? -1.597 -10.732 6.732 1.00 93.75 168 SER A CA 1
ATOM 1280 C C . SER A 1 168 ? -1.260 -10.232 8.145 1.00 93.75 168 SER A C 1
ATOM 1282 O O . SER A 1 168 ? -0.380 -10.791 8.801 1.00 93.75 168 SER A O 1
ATOM 1284 N N . VAL A 1 169 ? -1.950 -9.201 8.646 1.00 93.50 169 VAL A N 1
ATOM 1285 C CA . VAL A 1 169 ? -1.721 -8.630 9.987 1.00 93.50 169 VAL A CA 1
ATOM 1286 C C . VAL A 1 169 ? -2.565 -9.334 11.057 1.00 93.50 169 VAL A C 1
ATOM 1288 O O . VAL A 1 169 ? -2.210 -9.313 12.239 1.00 93.50 169 VAL A O 1
ATOM 1291 N N . VAL A 1 170 ? -3.648 -10.012 10.665 1.00 94.69 170 VAL A N 1
ATOM 1292 C CA . VAL A 1 170 ? -4.592 -10.670 11.582 1.00 94.69 170 VAL A CA 1
ATOM 1293 C C . VAL A 1 170 ? -3.906 -11.661 12.537 1.00 94.69 170 VAL A C 1
ATOM 1295 O O . VAL A 1 170 ? -4.155 -11.554 13.741 1.00 94.69 170 VAL A O 1
ATOM 1298 N N . PRO A 1 171 ? -2.994 -12.559 12.102 1.00 92.69 171 PRO A N 1
ATOM 1299 C CA . PRO A 1 171 ? -2.331 -13.491 13.021 1.00 92.69 171 PRO A CA 1
ATOM 1300 C C . PRO A 1 171 ? -1.543 -12.788 14.132 1.00 92.69 171 PRO A C 1
ATOM 1302 O O . PRO A 1 171 ? -1.542 -13.225 15.282 1.00 92.69 171 PRO A O 1
ATOM 1305 N N . ALA A 1 172 ? -0.899 -11.656 13.823 1.00 92.62 172 ALA A N 1
ATOM 1306 C CA . ALA A 1 172 ? -0.182 -10.873 14.826 1.00 92.62 172 ALA A CA 1
ATOM 1307 C C . ALA A 1 172 ? -1.141 -10.267 15.862 1.00 92.62 172 ALA A C 1
ATOM 1309 O O . ALA A 1 172 ? -0.855 -10.312 17.058 1.00 92.62 172 ALA A O 1
ATOM 1310 N N . LEU A 1 173 ? -2.299 -9.766 15.423 1.00 94.50 173 LEU A N 1
ATOM 1311 C CA . LEU A 1 173 ? -3.340 -9.248 16.318 1.00 94.50 173 LEU A CA 1
ATOM 1312 C C . LEU A 1 173 ? -3.908 -10.353 17.218 1.00 94.50 173 LEU A C 1
ATOM 1314 O O . LEU A 1 173 ? -4.059 -10.140 18.424 1.00 94.50 173 LEU A O 1
ATOM 1318 N N . ARG A 1 174 ? -4.144 -11.553 16.669 1.00 93.56 174 ARG A N 1
ATOM 1319 C CA . ARG A 1 174 ? -4.592 -12.713 17.454 1.00 93.56 174 ARG A CA 1
ATOM 1320 C C . ARG A 1 174 ? -3.568 -13.153 18.489 1.00 93.56 174 ARG A C 1
ATOM 1322 O O . ARG A 1 174 ? -3.950 -13.399 19.629 1.00 93.56 174 ARG A O 1
ATOM 1329 N N . ARG A 1 175 ? -2.272 -13.165 18.152 1.00 93.06 175 ARG A N 1
ATOM 1330 C CA . ARG A 1 175 ? -1.186 -13.438 19.116 1.00 93.06 175 ARG A CA 1
ATOM 1331 C C . ARG A 1 175 ? -1.155 -12.443 20.280 1.00 93.06 175 ARG A C 1
ATOM 1333 O O . ARG A 1 175 ? -0.763 -12.814 21.381 1.00 93.06 175 ARG A O 1
ATOM 1340 N N . HIS A 1 176 ? -1.613 -11.211 20.067 1.00 93.88 176 HIS A N 1
ATOM 1341 C CA . HIS A 1 176 ? -1.782 -10.210 21.124 1.00 93.88 176 HIS A CA 1
ATOM 1342 C C . HIS A 1 176 ? -3.120 -10.309 21.883 1.00 93.88 176 HIS A C 1
ATOM 1344 O O . HIS A 1 176 ? -3.362 -9.507 22.781 1.00 93.88 176 HIS A O 1
ATOM 1350 N N . GLY A 1 177 ? -3.982 -11.283 21.565 1.00 93.44 177 GLY A N 1
ATOM 1351 C CA . GLY A 1 177 ? -5.253 -11.509 22.259 1.00 93.44 177 GLY A CA 1
ATOM 1352 C C . GLY A 1 177 ? -6.404 -10.616 21.798 1.00 93.44 177 GLY A C 1
ATOM 1353 O O . GLY A 1 177 ? -7.410 -10.513 22.501 1.00 93.44 177 GLY A O 1
ATOM 1354 N N . PHE A 1 178 ? -6.297 -9.980 20.633 1.00 95.81 178 PHE A N 1
ATOM 1355 C CA . PHE A 1 178 ? -7.424 -9.305 19.982 1.00 95.81 178 PHE A CA 1
ATOM 1356 C C . PHE A 1 178 ? -8.171 -10.278 19.087 1.00 95.81 178 PHE A C 1
ATOM 1358 O O . PHE A 1 178 ? -7.521 -11.129 18.512 1.00 95.81 178 PHE A O 1
ATOM 1365 N N . SER A 1 179 ? -9.485 -10.158 18.923 1.00 95.75 179 SER A N 1
ATOM 1366 C CA . SER A 1 179 ? -10.237 -10.789 17.822 1.00 95.75 179 SER A CA 1
ATOM 1367 C C . SER A 1 179 ? -10.598 -9.742 16.773 1.00 95.75 179 SER A C 1
ATOM 1369 O O . SER A 1 179 ? -10.576 -8.551 17.077 1.00 95.75 179 SER A O 1
ATOM 1371 N N . VAL A 1 180 ? -10.924 -10.164 15.553 1.00 97.44 180 VAL A N 1
ATOM 1372 C CA . VAL A 1 180 ? -11.266 -9.252 14.453 1.00 97.44 180 VAL A CA 1
ATOM 1373 C C . VAL A 1 180 ? -12.702 -9.503 13.999 1.00 97.44 180 VAL A C 1
ATOM 1375 O O . VAL A 1 180 ? -13.099 -10.648 13.784 1.00 97.44 180 VAL A O 1
ATOM 1378 N N . LEU A 1 181 ? -13.468 -8.422 13.864 1.00 98.00 181 LEU A N 1
ATOM 1379 C CA . LEU A 1 181 ? -14.809 -8.387 13.292 1.00 98.00 181 LEU A CA 1
ATOM 1380 C C . LEU A 1 181 ? -14.793 -7.460 12.071 1.00 98.00 181 LEU A C 1
ATOM 1382 O O . LEU A 1 181 ? -14.570 -6.259 12.204 1.00 98.00 181 LEU A O 1
ATOM 1386 N N . LEU A 1 182 ? -14.998 -8.024 10.890 1.00 98.12 182 LEU A N 1
ATOM 1387 C CA . LEU A 1 182 ? -14.888 -7.354 9.599 1.00 98.12 182 LEU A CA 1
ATOM 1388 C C . LEU A 1 182 ? -16.282 -7.064 9.031 1.00 98.12 182 LEU A C 1
ATOM 1390 O O . LEU A 1 182 ? -17.109 -7.964 8.993 1.00 98.12 182 LEU A O 1
ATOM 1394 N N . GLU A 1 183 ? -16.555 -5.850 8.560 1.00 98.12 183 GLU A N 1
ATOM 1395 C CA . GLU A 1 183 ? -17.724 -5.590 7.707 1.00 98.12 183 GLU A CA 1
ATOM 1396 C C . GLU A 1 183 ? -17.535 -6.292 6.358 1.00 98.12 183 GLU A C 1
ATOM 1398 O O . GLU A 1 183 ? -16.490 -6.135 5.722 1.00 98.12 183 GLU A O 1
ATOM 1403 N N . ALA A 1 184 ? -18.555 -7.021 5.907 1.00 97.44 184 ALA A N 1
ATOM 1404 C CA . ALA A 1 184 ? -18.552 -7.701 4.619 1.00 97.44 184 ALA A CA 1
ATOM 1405 C C . ALA A 1 184 ? -18.130 -6.758 3.477 1.00 97.44 184 ALA A C 1
ATOM 1407 O O . ALA A 1 184 ? -18.663 -5.656 3.301 1.00 97.44 184 ALA A O 1
ATOM 1408 N N . GLY A 1 185 ? -17.139 -7.186 2.699 1.00 95.69 185 GLY A N 1
ATOM 1409 C CA . GLY A 1 185 ? -16.595 -6.438 1.573 1.00 95.69 185 GLY A CA 1
ATOM 1410 C C . GLY A 1 185 ? -15.766 -5.199 1.935 1.00 95.69 185 GLY A C 1
ATOM 1411 O O . GLY A 1 185 ? -15.468 -4.389 1.051 1.00 95.69 185 GLY A O 1
ATOM 1412 N N . ALA A 1 186 ? -15.364 -5.010 3.198 1.00 96.69 186 ALA A N 1
ATOM 1413 C CA . ALA A 1 186 ? -14.520 -3.877 3.591 1.00 96.69 186 ALA A CA 1
ATOM 1414 C C . ALA A 1 186 ? -13.151 -3.870 2.887 1.00 96.69 186 ALA A C 1
ATOM 1416 O O . ALA A 1 186 ? -12.621 -2.802 2.581 1.00 96.69 186 ALA A O 1
ATOM 1417 N N . GLY A 1 187 ? -12.593 -5.052 2.607 1.00 94.50 187 GLY A N 1
ATOM 1418 C CA . GLY A 1 187 ? -11.301 -5.219 1.937 1.00 94.50 187 GLY A CA 1
ATOM 1419 C C . GLY A 1 187 ? -11.362 -5.263 0.407 1.00 94.50 187 GLY A C 1
ATOM 1420 O O . GLY A 1 187 ? -10.321 -5.143 -0.240 1.00 94.50 187 GLY A O 1
ATOM 1421 N N . THR A 1 188 ? -12.549 -5.396 -0.196 1.00 93.56 188 THR A N 1
ATOM 1422 C CA . THR A 1 188 ? -12.685 -5.736 -1.624 1.00 93.56 188 THR A CA 1
ATOM 1423 C C . THR A 1 188 ? -12.009 -4.720 -2.541 1.00 93.56 188 THR A C 1
ATOM 1425 O O . THR A 1 188 ? -11.282 -5.094 -3.458 1.00 93.56 188 THR A O 1
ATOM 1428 N N . ALA A 1 189 ? -12.183 -3.423 -2.273 1.00 92.19 189 ALA A N 1
ATOM 1429 C CA . ALA A 1 189 ? -11.574 -2.362 -3.077 1.00 92.19 189 ALA A CA 1
ATOM 1430 C C . ALA A 1 189 ? -10.037 -2.303 -2.950 1.00 92.19 189 ALA A C 1
ATOM 1432 O O . ALA A 1 189 ? -9.372 -1.779 -3.846 1.00 92.19 189 ALA A O 1
ATOM 1433 N N . ALA A 1 190 ? -9.490 -2.859 -1.863 1.00 91.12 190 ALA A N 1
ATOM 1434 C CA . ALA A 1 190 ? -8.056 -2.972 -1.611 1.00 91.12 190 ALA A CA 1
ATOM 1435 C C . ALA A 1 190 ? -7.447 -4.244 -2.226 1.00 91.12 190 ALA A C 1
ATOM 1437 O O . ALA A 1 190 ? -6.232 -4.415 -2.165 1.00 91.12 190 ALA A O 1
ATOM 1438 N N . GLY A 1 191 ? -8.274 -5.117 -2.815 1.00 92.25 191 GLY A N 1
ATOM 1439 C CA . GLY A 1 191 ? -7.851 -6.395 -3.382 1.00 92.25 191 GLY A CA 1
ATOM 1440 C C . GLY A 1 191 ? -7.912 -7.575 -2.411 1.00 92.25 191 GLY A C 1
ATOM 1441 O O . GLY A 1 191 ? -7.392 -8.631 -2.747 1.00 92.25 191 GLY A O 1
ATOM 1442 N N . PHE A 1 192 ? -8.542 -7.421 -1.240 1.00 93.12 192 PHE A N 1
ATOM 1443 C CA . PHE A 1 192 ? -8.686 -8.497 -0.254 1.00 93.12 192 PHE A CA 1
ATOM 1444 C C . PHE A 1 192 ? -10.134 -8.986 -0.201 1.00 93.12 192 PHE A C 1
ATOM 1446 O O . PHE A 1 192 ? -11.046 -8.220 0.121 1.00 93.12 192 PHE A O 1
ATOM 1453 N N . ALA A 1 193 ? -10.353 -10.261 -0.515 1.00 93.38 193 ALA A N 1
ATOM 1454 C CA . ALA A 1 193 ? -11.665 -10.893 -0.380 1.00 93.38 193 ALA A CA 1
ATOM 1455 C C . ALA A 1 193 ? -11.934 -11.293 1.080 1.00 93.38 193 ALA A C 1
ATOM 1457 O O . ALA A 1 193 ? -11.003 -11.609 1.819 1.00 93.38 193 ALA A O 1
ATOM 1458 N N . ASP A 1 194 ? -13.203 -11.352 1.488 1.00 92.12 194 ASP A N 1
ATOM 1459 C CA . ASP A 1 194 ? -13.578 -11.727 2.861 1.00 92.12 194 ASP A CA 1
ATOM 1460 C C . ASP A 1 194 ? -13.060 -13.131 3.233 1.00 92.12 194 ASP A C 1
ATOM 1462 O O . ASP A 1 194 ? -12.530 -13.332 4.326 1.00 92.12 194 ASP A O 1
ATOM 1466 N N . ASP A 1 195 ? -13.075 -14.071 2.282 1.00 89.44 195 ASP A N 1
ATOM 1467 C CA . ASP A 1 195 ? -12.510 -15.420 2.431 1.00 89.44 195 ASP A CA 1
ATOM 1468 C C . ASP A 1 195 ? -11.001 -15.435 2.714 1.00 89.44 195 ASP A C 1
ATOM 1470 O O . ASP A 1 195 ? -10.463 -16.409 3.244 1.00 89.44 195 ASP A O 1
ATOM 1474 N N . GLU A 1 196 ? -10.273 -14.388 2.327 1.00 90.81 196 GLU A N 1
ATOM 1475 C CA . GLU A 1 196 ? -8.862 -14.243 2.681 1.00 90.81 196 GLU A CA 1
ATOM 1476 C C . GLU A 1 196 ? -8.714 -13.913 4.166 1.00 90.81 196 GLU A C 1
ATOM 1478 O O . GLU A 1 196 ? -7.893 -14.520 4.846 1.00 90.81 196 GLU A O 1
ATOM 1483 N N . TYR A 1 197 ? -9.563 -13.037 4.706 1.00 91.69 197 TYR A N 1
ATOM 1484 C CA . TYR A 1 197 ? -9.584 -12.754 6.140 1.00 91.69 197 TYR A CA 1
ATOM 1485 C C . TYR A 1 197 ? -10.023 -13.971 6.958 1.00 91.69 197 TYR A C 1
ATOM 1487 O O . TYR A 1 197 ? -9.395 -14.271 7.969 1.00 91.69 197 TYR A O 1
ATOM 1495 N N . LEU A 1 198 ? -11.049 -14.702 6.510 1.00 89.62 198 LEU A N 1
ATOM 1496 C CA . LEU A 1 198 ? -11.564 -15.896 7.198 1.00 89.62 198 LEU A CA 1
ATOM 1497 C C . LEU A 1 198 ? -10.519 -17.012 7.341 1.00 89.62 198 LEU A C 1
ATOM 1499 O O . LEU A 1 198 ? -10.572 -17.796 8.288 1.00 89.62 198 LEU A O 1
ATOM 1503 N N . ARG A 1 199 ? -9.532 -17.067 6.437 1.00 87.75 199 ARG A N 1
ATOM 1504 C CA . ARG A 1 199 ? -8.395 -17.999 6.522 1.00 87.75 199 ARG A CA 1
ATOM 1505 C C . ARG A 1 199 ? -7.419 -17.673 7.656 1.00 87.75 199 ARG A C 1
ATOM 1507 O O . ARG A 1 199 ? -6.549 -18.490 7.956 1.00 87.75 199 ARG A O 1
ATOM 1514 N N . HIS A 1 200 ? -7.553 -16.514 8.297 1.00 85.44 200 HIS A N 1
ATOM 1515 C CA . HIS A 1 200 ? -6.679 -16.077 9.373 1.00 85.44 200 HIS A CA 1
ATOM 1516 C C . HIS A 1 200 ? -7.443 -15.919 10.683 1.00 85.44 200 HIS A C 1
ATOM 1518 O O . HIS A 1 200 ? -8.439 -15.209 10.764 1.00 85.44 200 HIS A O 1
ATOM 1524 N N . GLY A 1 201 ? -6.905 -16.503 11.754 1.00 71.62 201 GLY A N 1
ATOM 1525 C CA . GLY A 1 201 ? -7.130 -15.977 13.093 1.00 71.62 201 GLY A CA 1
ATOM 1526 C C . GLY A 1 201 ? -8.573 -15.904 13.591 1.00 71.62 201 GLY A C 1
ATOM 1527 O O . GLY A 1 201 ? -8.845 -15.059 14.434 1.00 71.62 201 GLY A O 1
ATOM 1528 N N . GLU A 1 202 ? -9.492 -16.741 13.107 1.00 84.31 202 GLU A N 1
ATOM 1529 C CA . GLU A 1 202 ? -10.901 -16.729 13.544 1.00 84.31 202 GLU A CA 1
ATOM 1530 C C . GLU A 1 202 ? -11.582 -15.358 13.345 1.00 84.31 202 GLU A C 1
ATOM 1532 O O . GLU A 1 202 ? -12.302 -14.863 14.219 1.00 84.31 202 GLU A O 1
ATOM 1537 N N . VAL A 1 203 ? -11.332 -14.703 12.207 1.00 92.38 203 VAL A N 1
ATOM 1538 C CA . VAL A 1 203 ? -12.058 -13.479 11.837 1.00 92.38 203 VAL A CA 1
ATOM 1539 C C . VAL A 1 203 ? -13.550 -13.785 11.722 1.00 92.38 203 VAL A C 1
ATOM 1541 O O . VAL A 1 203 ? -13.950 -14.779 11.120 1.00 92.38 203 VAL A O 1
ATOM 1544 N N . ARG A 1 204 ? -14.382 -12.904 12.278 1.00 95.75 204 ARG A N 1
ATOM 1545 C CA . ARG A 1 204 ? -15.834 -12.911 12.064 1.00 95.75 204 ARG A CA 1
ATOM 1546 C C . ARG A 1 204 ? -16.197 -11.857 11.028 1.00 95.75 204 ARG A C 1
ATOM 1548 O O . ARG A 1 204 ? -15.616 -10.774 11.041 1.00 95.75 204 ARG A O 1
ATOM 1555 N N . VAL A 1 205 ? -17.173 -12.154 10.177 1.00 96.69 205 VAL A N 1
ATOM 1556 C CA . VAL A 1 205 ? -17.712 -11.203 9.199 1.00 96.69 205 VAL A CA 1
ATOM 1557 C C . VAL A 1 205 ? -19.103 -10.768 9.653 1.00 96.69 205 VAL A C 1
ATOM 1559 O O . VAL A 1 205 ? -19.924 -11.604 10.020 1.00 96.69 205 VAL A O 1
ATOM 1562 N N . ALA A 1 206 ? -19.324 -9.461 9.670 1.00 97.31 206 ALA A N 1
ATOM 1563 C CA . ALA A 1 206 ? -20.577 -8.793 9.978 1.00 97.31 206 ALA A CA 1
ATOM 1564 C C . ALA A 1 206 ? -21.239 -8.316 8.682 1.00 97.31 206 ALA A C 1
ATOM 1566 O O . ALA A 1 206 ? -20.554 -7.874 7.758 1.00 97.31 206 ALA A O 1
ATOM 1567 N N . GLU A 1 207 ? -22.567 -8.329 8.624 1.00 95.75 207 GLU A N 1
ATOM 1568 C CA . GLU A 1 207 ? -23.310 -7.948 7.414 1.00 95.75 207 GLU A CA 1
ATOM 1569 C C . GLU A 1 207 ? -23.288 -6.434 7.158 1.00 95.75 207 GLU A C 1
ATOM 1571 O O . GLU A 1 207 ? -23.529 -5.975 6.041 1.00 95.75 207 GLU A O 1
ATOM 1576 N N . SER A 1 208 ? -23.022 -5.632 8.194 1.00 96.00 208 SER A N 1
ATOM 1577 C CA . SER A 1 208 ? -23.066 -4.173 8.099 1.00 96.00 208 SER A CA 1
ATOM 1578 C C . SER A 1 208 ? -22.100 -3.473 9.051 1.00 96.00 208 SER A C 1
ATOM 1580 O O . SER A 1 208 ? -21.760 -3.989 10.118 1.00 96.00 208 SER A O 1
ATOM 1582 N N . ALA A 1 209 ? -21.742 -2.229 8.715 1.00 95.38 209 ALA A N 1
ATOM 1583 C CA . ALA A 1 209 ? -20.989 -1.338 9.599 1.00 95.38 209 ALA A CA 1
ATOM 1584 C C . ALA A 1 209 ? -21.646 -1.196 10.984 1.00 95.38 209 ALA A C 1
ATOM 1586 O O . ALA A 1 209 ? -20.958 -1.169 12.002 1.00 95.38 209 ALA A O 1
ATOM 1587 N N . ASN A 1 210 ? -22.982 -1.156 11.036 1.00 95.50 210 ASN A N 1
ATOM 1588 C CA . ASN A 1 210 ? -23.744 -1.019 12.278 1.00 95.50 210 ASN A CA 1
ATOM 1589 C C . ASN A 1 210 ? -23.501 -2.194 13.227 1.00 95.50 210 ASN A C 1
ATOM 1591 O O . ASN A 1 210 ? -23.302 -1.996 14.424 1.00 95.50 210 ASN A O 1
ATOM 1595 N N . GLU A 1 211 ? -23.489 -3.413 12.692 1.00 96.50 211 GLU A N 1
ATOM 1596 C CA . GLU A 1 211 ? -23.203 -4.608 13.477 1.00 96.50 211 GLU A CA 1
ATOM 1597 C C . GLU A 1 211 ? -21.774 -4.571 14.042 1.00 96.50 211 GLU A C 1
ATOM 1599 O O . GLU A 1 211 ? -21.569 -4.856 15.226 1.00 96.50 211 GLU A O 1
ATOM 1604 N N . VAL A 1 212 ? -20.800 -4.135 13.236 1.00 96.69 212 VAL A N 1
ATOM 1605 C CA . VAL A 1 212 ? -19.415 -3.954 13.691 1.00 96.69 212 VAL A CA 1
ATOM 1606 C C . VAL A 1 212 ? -19.338 -2.925 14.819 1.00 96.69 212 VAL A C 1
ATOM 1608 O O . VAL A 1 212 ? -18.744 -3.201 15.861 1.00 96.69 212 VAL A O 1
ATOM 1611 N N . LEU A 1 213 ? -19.967 -1.758 14.654 1.00 95.06 213 LEU A N 1
ATOM 1612 C CA . LEU A 1 213 ? -19.982 -0.686 15.655 1.00 95.06 213 LEU A CA 1
ATOM 1613 C C . LEU A 1 213 ? -20.635 -1.134 16.976 1.00 95.06 213 LEU A C 1
ATOM 1615 O O . LEU A 1 213 ? -20.168 -0.760 18.052 1.00 95.06 213 LEU A O 1
ATOM 1619 N N . LEU A 1 214 ? -21.666 -1.980 16.925 1.00 94.06 214 LEU A N 1
ATOM 1620 C CA . LEU A 1 214 ? -22.337 -2.494 18.124 1.00 94.06 214 LEU A CA 1
ATOM 1621 C C . LEU A 1 214 ? -21.502 -3.525 18.896 1.00 94.06 214 LEU A C 1
ATOM 1623 O O . LEU A 1 214 ? -21.603 -3.589 20.122 1.00 94.06 214 LEU A O 1
ATOM 1627 N N . GLN A 1 215 ? -20.688 -4.328 18.208 1.00 94.81 215 GLN A N 1
ATOM 1628 C CA . GLN A 1 215 ? -19.950 -5.437 18.824 1.00 94.81 215 GLN A CA 1
ATOM 1629 C C . GLN A 1 215 ? -18.477 -5.119 19.123 1.00 94.81 215 GLN A C 1
ATOM 1631 O O . GLN A 1 215 ? -17.908 -5.701 20.044 1.00 94.81 215 GLN A O 1
ATOM 1636 N N . ALA A 1 216 ? -17.844 -4.217 18.370 1.00 96.69 216 ALA A N 1
ATOM 1637 C CA . ALA A 1 216 ? -16.416 -3.936 18.497 1.00 96.69 216 ALA A CA 1
ATOM 1638 C C . ALA A 1 216 ? -16.080 -3.120 19.756 1.00 96.69 216 ALA A C 1
ATOM 1640 O O . ALA A 1 216 ? -16.812 -2.202 20.128 1.00 96.69 216 ALA A O 1
ATOM 1641 N N . ASP A 1 217 ? -14.934 -3.397 20.376 1.00 96.62 217 ASP A N 1
ATOM 1642 C CA . ASP A 1 217 ? -14.343 -2.548 21.419 1.00 96.62 217 ASP A CA 1
ATOM 1643 C C . ASP A 1 217 ? -13.505 -1.413 20.814 1.00 96.62 217 ASP A C 1
ATOM 1645 O O . ASP A 1 217 ? -13.478 -0.298 21.339 1.00 96.62 217 ASP A O 1
ATOM 1649 N N . VAL A 1 218 ? -12.812 -1.700 19.708 1.00 97.56 218 VAL A N 1
ATOM 1650 C CA . VAL A 1 218 ? -11.978 -0.738 18.980 1.00 97.56 218 VAL A CA 1
ATOM 1651 C C . VAL A 1 218 ? -12.338 -0.787 17.505 1.00 97.56 218 VAL A C 1
ATOM 1653 O O . VAL A 1 218 ? -12.278 -1.852 16.908 1.00 97.56 218 VAL A O 1
ATOM 1656 N N . VAL A 1 219 ? -12.683 0.342 16.902 1.00 97.69 219 VAL A N 1
ATOM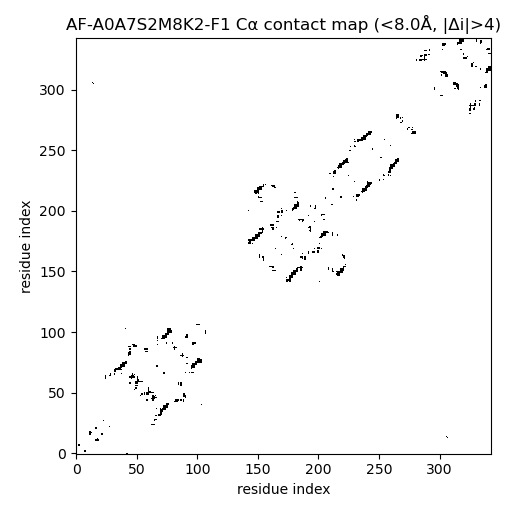 1657 C CA . VAL A 1 219 ? -13.039 0.455 15.485 1.00 97.69 219 VAL A CA 1
ATOM 1658 C C . VAL A 1 219 ? -11.872 1.076 14.728 1.00 97.69 219 VAL A C 1
ATOM 1660 O O . VAL A 1 219 ? -11.380 2.144 15.094 1.00 97.69 219 VAL A O 1
ATOM 1663 N N . LEU A 1 220 ? -11.418 0.405 13.676 1.00 97.69 220 LEU A N 1
ATOM 1664 C CA . LEU A 1 220 ? -10.274 0.803 12.866 1.00 97.69 220 LEU A CA 1
ATOM 1665 C C . LEU A 1 220 ? -10.750 1.323 11.511 1.00 97.69 220 LEU A C 1
ATOM 1667 O O . LEU A 1 220 ? -11.345 0.583 10.724 1.00 97.69 220 LEU A O 1
ATOM 1671 N N . LYS A 1 221 ? -10.420 2.578 11.220 1.00 96.62 221 LYS A N 1
ATOM 1672 C CA . LYS A 1 221 ? -10.667 3.262 9.951 1.00 96.62 221 LYS A CA 1
ATOM 1673 C C . LYS A 1 221 ? -9.366 3.746 9.324 1.00 96.62 221 LYS A C 1
ATOM 1675 O O . LYS A 1 221 ? -8.325 3.839 9.974 1.00 96.62 221 LYS A O 1
ATOM 1680 N N . VAL A 1 222 ? -9.448 4.077 8.044 1.00 96.25 222 VAL A N 1
ATOM 1681 C CA . VAL A 1 222 ? -8.400 4.785 7.314 1.00 96.25 222 VAL A CA 1
ATOM 1682 C C . VAL A 1 222 ? -8.627 6.293 7.409 1.00 96.25 222 VAL A C 1
ATOM 1684 O O . VAL A 1 222 ? -7.708 7.019 7.789 1.00 96.25 222 VAL A O 1
ATOM 1687 N N . ASN A 1 223 ? -9.835 6.762 7.088 1.00 94.88 223 ASN A N 1
ATOM 1688 C CA . ASN A 1 223 ? -10.168 8.191 7.042 1.00 94.88 223 ASN A CA 1
ATOM 1689 C C . ASN A 1 223 ? -10.810 8.694 8.342 1.00 94.88 223 ASN A C 1
ATOM 1691 O O . ASN A 1 223 ? -10.921 7.962 9.330 1.00 94.88 223 ASN A O 1
ATOM 1695 N N . GLU A 1 224 ? -11.240 9.959 8.330 1.00 94.19 224 GLU A N 1
ATOM 1696 C CA . GLU A 1 224 ? -12.088 10.518 9.371 1.00 94.19 224 GLU A CA 1
ATOM 1697 C C . GLU A 1 224 ? -13.356 9.681 9.578 1.00 94.19 224 GLU A C 1
ATOM 1699 O O . GLU A 1 224 ? -13.924 9.146 8.618 1.00 94.19 224 GLU A O 1
ATOM 1704 N N . PRO A 1 225 ? -13.834 9.574 10.823 1.00 93.69 225 PRO A N 1
ATOM 1705 C CA . PRO A 1 225 ? -15.129 8.978 11.064 1.00 93.69 225 PRO A CA 1
ATOM 1706 C C . PRO A 1 225 ? -16.247 9.878 10.547 1.00 93.69 225 PRO A C 1
ATOM 1708 O O . PRO A 1 225 ? -16.166 11.107 10.610 1.00 93.69 225 PRO A O 1
ATOM 1711 N N . MET A 1 226 ? -17.297 9.255 10.026 1.00 93.19 226 MET A N 1
ATOM 1712 C CA . MET A 1 226 ? -18.493 9.972 9.592 1.00 93.19 226 MET A CA 1
ATOM 1713 C C . MET A 1 226 ? -19.373 10.336 10.795 1.00 93.19 226 MET A C 1
ATOM 1715 O O . MET A 1 226 ? -19.300 9.702 11.846 1.00 93.19 226 MET A O 1
ATOM 1719 N N . LEU A 1 227 ? -20.214 11.365 10.660 1.00 93.38 227 LEU A N 1
ATOM 1720 C CA . LEU A 1 227 ? -21.033 11.856 11.777 1.00 93.38 227 LEU A CA 1
ATOM 1721 C C . LEU A 1 227 ? -21.978 10.782 12.333 1.00 93.38 227 LEU A C 1
ATOM 1723 O O . LEU A 1 227 ? -22.132 10.674 13.547 1.00 93.38 227 LEU A O 1
ATOM 1727 N N . ASP A 1 228 ? -22.570 9.969 11.460 1.00 93.50 228 ASP A N 1
ATOM 1728 C CA . ASP A 1 228 ? -23.426 8.843 11.839 1.00 93.50 228 ASP A CA 1
ATOM 1729 C C . ASP A 1 228 ? -22.639 7.742 12.570 1.00 93.50 228 ASP A C 1
ATOM 1731 O O . ASP A 1 228 ? -23.112 7.212 13.571 1.00 93.50 228 ASP A O 1
ATOM 1735 N N . GLU A 1 229 ? -21.403 7.459 12.150 1.00 94.25 229 GLU A N 1
ATOM 1736 C CA . GLU A 1 229 ? -20.519 6.508 12.843 1.00 94.25 229 GLU A CA 1
ATOM 1737 C C . GLU A 1 229 ? -20.190 6.985 14.264 1.00 94.25 229 GLU A C 1
ATOM 1739 O O . GLU A 1 229 ? -20.251 6.197 15.206 1.00 94.25 229 GLU A O 1
ATOM 1744 N N . VAL A 1 230 ? -19.882 8.277 14.434 1.00 93.38 230 VAL A N 1
ATOM 1745 C CA . VAL A 1 230 ? -19.564 8.874 15.745 1.00 93.38 230 VAL A CA 1
ATOM 1746 C C . VAL A 1 230 ? -20.764 8.822 16.693 1.00 93.38 230 VAL A C 1
ATOM 1748 O O . VAL A 1 230 ? -20.587 8.563 17.885 1.00 93.38 230 VAL A O 1
ATOM 1751 N N . GLN A 1 231 ? -21.976 9.041 16.177 1.00 90.69 231 GLN A N 1
ATOM 1752 C CA . GLN A 1 231 ? -23.221 8.983 16.954 1.00 90.69 231 GLN A CA 1
ATOM 1753 C C . GLN A 1 231 ? -23.553 7.571 17.449 1.00 90.69 231 GLN A C 1
ATOM 1755 O O . GLN A 1 231 ? -24.211 7.421 18.476 1.00 90.69 231 GLN A O 1
ATOM 1760 N N . MET A 1 232 ? -23.097 6.541 16.737 1.00 90.50 232 MET A N 1
ATOM 1761 C CA . MET A 1 232 ? -23.322 5.140 17.098 1.00 90.50 232 MET A CA 1
ATOM 1762 C C . MET A 1 232 ? -22.291 4.583 18.084 1.00 90.50 232 MET A C 1
ATOM 1764 O O . MET A 1 232 ? -22.469 3.469 18.585 1.00 90.50 232 MET A O 1
ATOM 1768 N N . LEU A 1 233 ? -21.216 5.324 18.370 1.00 90.56 233 LEU A N 1
ATOM 1769 C CA . LEU A 1 233 ? -20.184 4.866 19.291 1.00 90.56 233 LEU A CA 1
ATOM 1770 C C . LEU A 1 233 ? -20.715 4.737 20.716 1.00 90.56 233 LEU A C 1
ATOM 1772 O O . LEU A 1 233 ? -21.340 5.640 21.274 1.00 90.56 233 LEU A O 1
ATOM 1776 N N . ARG A 1 234 ? -20.398 3.598 21.328 1.00 90.62 234 ARG A N 1
ATOM 1777 C CA . ARG A 1 234 ? -20.747 3.297 22.716 1.00 90.62 234 ARG A CA 1
ATOM 1778 C C . ARG A 1 234 ? -19.725 3.913 23.671 1.00 90.62 234 ARG A C 1
ATOM 1780 O O . ARG A 1 234 ? -18.587 4.209 23.301 1.00 90.62 234 ARG A O 1
ATOM 1787 N N . SER A 1 235 ? -20.112 4.045 24.939 1.00 89.50 235 SER A N 1
ATOM 1788 C CA . SER A 1 235 ? -19.182 4.452 25.995 1.00 89.50 235 SER A CA 1
ATOM 1789 C C . SER A 1 235 ? -17.984 3.496 26.071 1.00 89.50 235 SER A C 1
ATOM 1791 O O . SER A 1 235 ? -18.143 2.281 25.941 1.00 89.50 235 SER A O 1
ATOM 1793 N N . CYS A 1 236 ? -16.786 4.052 26.265 1.00 86.19 236 CYS A N 1
ATOM 1794 C CA . CYS A 1 236 ? -15.510 3.323 26.320 1.00 86.19 236 CYS A CA 1
ATOM 1795 C C . CYS A 1 236 ? -15.088 2.604 25.023 1.00 86.19 236 CYS A C 1
ATOM 1797 O O . CYS A 1 236 ? -14.075 1.902 25.028 1.00 86.19 236 CYS A O 1
ATOM 1799 N N . GLN A 1 237 ? -15.803 2.788 23.911 1.00 95.25 237 GLN A N 1
ATOM 1800 C CA . GLN A 1 237 ? -15.370 2.292 22.609 1.00 95.25 237 GLN A CA 1
ATOM 1801 C C . GLN A 1 237 ? -14.280 3.206 22.042 1.00 95.25 237 GLN A C 1
ATOM 1803 O O . GLN A 1 237 ? -14.378 4.428 22.145 1.00 95.25 237 GLN A O 1
ATOM 1808 N N . THR A 1 238 ? -13.228 2.632 21.458 1.00 97.31 238 THR A N 1
ATOM 1809 C CA . THR A 1 238 ? -12.153 3.417 20.828 1.00 97.31 238 THR A CA 1
ATOM 1810 C C . THR A 1 238 ? -12.311 3.436 19.319 1.00 97.31 238 THR A C 1
ATOM 1812 O O . THR A 1 238 ? -12.586 2.404 18.725 1.00 97.31 238 THR A O 1
ATOM 1815 N N . MET A 1 239 ? -12.077 4.570 18.673 1.00 96.75 239 MET A N 1
ATOM 1816 C CA . MET A 1 239 ? -12.000 4.660 17.220 1.00 96.75 239 MET A CA 1
ATOM 1817 C C . MET A 1 239 ? -10.651 5.226 16.783 1.00 96.75 239 MET A C 1
ATOM 1819 O O . MET A 1 239 ? -10.167 6.218 17.329 1.00 96.75 239 MET A O 1
ATOM 1823 N N . VAL A 1 240 ? -10.033 4.574 15.801 1.00 97.38 240 VAL A N 1
ATOM 1824 C CA . VAL A 1 240 ? -8.703 4.907 15.283 1.00 97.38 240 VAL A CA 1
ATOM 1825 C C . VAL A 1 240 ? -8.813 5.229 13.800 1.00 97.38 240 VAL A C 1
ATOM 1827 O O . VAL A 1 240 ? -9.440 4.480 13.057 1.00 97.38 240 VAL A O 1
ATOM 1830 N N . GLY A 1 241 ? -8.193 6.319 13.361 1.00 95.50 241 GLY A N 1
ATOM 1831 C CA . GLY A 1 241 ? -8.191 6.741 11.959 1.00 95.50 241 GLY A CA 1
ATOM 1832 C C . GLY A 1 241 ? -7.287 7.948 11.737 1.00 95.50 241 GLY A C 1
ATOM 1833 O O . GLY A 1 241 ? -6.585 8.379 12.652 1.00 95.50 241 GLY A O 1
ATOM 1834 N N . ILE A 1 242 ? -7.281 8.497 10.524 1.00 94.38 242 ILE A N 1
ATOM 1835 C CA . ILE A 1 242 ? -6.468 9.665 10.160 1.00 94.38 242 ILE A CA 1
ATOM 1836 C C . ILE A 1 242 ? -7.402 10.801 9.750 1.00 94.38 242 ILE A C 1
ATOM 1838 O O . ILE A 1 242 ? -8.161 10.654 8.798 1.00 94.38 242 ILE A O 1
ATOM 1842 N N . TRP A 1 243 ? -7.319 11.955 10.416 1.00 92.44 243 TRP A N 1
ATOM 1843 C CA . TRP A 1 243 ? -8.084 13.139 10.010 1.00 92.44 243 TRP A CA 1
ATOM 1844 C C . TRP A 1 243 ? -7.414 14.459 10.375 1.00 92.44 243 TRP A C 1
ATOM 1846 O O . TRP A 1 243 ? -6.528 14.530 11.227 1.00 92.44 243 TRP A O 1
ATOM 1856 N N . SER A 1 244 ? -7.866 15.538 9.735 1.00 90.44 244 SER A N 1
ATOM 1857 C CA . SER A 1 244 ? -7.449 16.898 10.074 1.00 90.44 244 SER A CA 1
ATOM 1858 C C . SER A 1 244 ? -8.347 17.485 11.159 1.00 90.44 244 SER A C 1
ATOM 1860 O O . SER A 1 244 ? -9.565 17.534 11.005 1.00 90.44 244 SER A O 1
ATOM 1862 N N . MET A 1 245 ? -7.735 18.029 12.211 1.00 87.06 245 MET A N 1
ATOM 1863 C CA . MET A 1 245 ? -8.441 18.752 13.278 1.00 87.06 245 MET A CA 1
ATOM 1864 C C . MET A 1 245 ? -8.974 20.125 12.840 1.00 87.06 245 MET A C 1
ATOM 1866 O O . MET A 1 245 ? -9.576 20.818 13.643 1.00 87.06 245 MET A O 1
ATOM 1870 N N . HIS A 1 246 ? -8.742 20.546 11.596 1.00 87.12 246 HIS A N 1
ATOM 1871 C CA . HIS A 1 246 ? -9.155 21.866 11.103 1.00 87.12 246 HIS A CA 1
ATOM 1872 C C . HIS A 1 246 ? -10.178 21.789 9.965 1.00 87.12 246 HIS A C 1
ATOM 1874 O O . HIS A 1 246 ? -10.659 22.822 9.513 1.00 87.12 246 HIS A O 1
ATOM 1880 N N . ALA A 1 247 ? -10.484 20.588 9.463 1.00 80.56 247 ALA A N 1
ATOM 1881 C CA . ALA A 1 247 ? -11.274 20.432 8.243 1.00 80.56 247 ALA A CA 1
ATOM 1882 C C . ALA A 1 247 ? -12.793 20.511 8.466 1.00 80.56 247 ALA A C 1
ATOM 1884 O O . ALA A 1 247 ? -13.506 20.943 7.567 1.00 80.56 247 ALA A O 1
ATOM 1885 N N . SER A 1 248 ? -13.296 20.096 9.634 1.00 86.62 248 SER A N 1
ATOM 1886 C CA . SER A 1 248 ? -14.736 20.047 9.919 1.00 86.62 248 SER A CA 1
ATOM 1887 C C . SER A 1 248 ? -15.020 20.404 11.375 1.00 86.62 248 SER A C 1
ATOM 1889 O O . SER A 1 248 ? -14.595 19.695 12.287 1.00 86.62 248 SER A O 1
ATOM 1891 N N . GLN A 1 249 ? -15.743 21.506 11.591 1.00 91.06 249 GLN A N 1
ATOM 1892 C CA . GLN A 1 249 ? -16.203 21.901 12.927 1.00 91.06 249 GLN A CA 1
ATOM 1893 C C . GLN A 1 249 ? -17.303 20.969 13.443 1.00 91.06 249 GLN A C 1
ATOM 1895 O O . GLN A 1 249 ? -17.272 20.592 14.611 1.00 91.06 249 GLN A O 1
ATOM 1900 N N . ASP A 1 250 ? -18.211 20.536 12.566 1.00 92.88 250 ASP A N 1
ATOM 1901 C CA . ASP A 1 250 ? -19.300 19.619 12.918 1.00 92.88 250 ASP A CA 1
ATOM 1902 C C . ASP A 1 250 ? -18.765 18.285 13.439 1.00 92.88 250 ASP A C 1
ATOM 1904 O O . ASP A 1 250 ? -19.247 17.770 14.447 1.00 92.88 250 ASP A O 1
ATOM 1908 N N . LEU A 1 251 ? -17.719 17.750 12.796 1.00 92.50 251 LEU A N 1
ATOM 1909 C CA . LEU A 1 251 ? -17.068 16.534 13.265 1.00 92.50 251 LEU A CA 1
ATOM 1910 C C . LEU A 1 251 ? -16.462 16.738 14.653 1.00 92.50 251 LEU A C 1
ATOM 1912 O O . LEU A 1 251 ? -16.676 15.909 15.528 1.00 92.50 251 LEU A O 1
ATOM 1916 N N . LEU A 1 252 ? -15.733 17.832 14.885 1.00 91.81 252 LEU A N 1
ATOM 1917 C CA . LEU A 1 252 ? -15.141 18.105 16.198 1.00 91.81 252 LEU A CA 1
ATOM 1918 C C . LEU A 1 252 ? -16.195 18.203 17.302 1.00 91.81 252 LEU A C 1
ATOM 1920 O O . LEU A 1 252 ? -15.981 17.661 18.386 1.00 91.81 252 LEU A O 1
ATOM 1924 N N . GLU A 1 253 ? -17.320 18.867 17.036 1.00 93.31 253 GLU A N 1
ATOM 1925 C CA . GLU A 1 253 ? -18.400 18.966 18.015 1.00 93.31 253 GLU A CA 1
ATOM 1926 C C . GLU A 1 253 ? -19.052 17.598 18.256 1.00 93.31 253 GLU A C 1
ATOM 1928 O O . GLU A 1 253 ? -19.272 17.230 19.409 1.00 93.31 253 GLU A O 1
ATOM 1933 N N . ALA A 1 254 ? -19.262 16.791 17.211 1.00 93.19 254 ALA A N 1
ATOM 1934 C CA . ALA A 1 254 ? -19.754 15.421 17.355 1.00 93.19 254 ALA A CA 1
ATOM 1935 C C . ALA A 1 254 ? -18.789 14.539 18.168 1.00 93.19 254 ALA A C 1
ATOM 1937 O O . ALA A 1 254 ? -19.221 13.807 19.057 1.00 93.19 254 ALA A O 1
ATOM 1938 N N . LEU A 1 255 ? -17.477 14.642 17.924 1.00 92.19 255 LEU A N 1
ATOM 1939 C CA . LEU A 1 255 ? -16.453 13.941 18.705 1.00 92.19 255 LEU A CA 1
ATOM 1940 C C . LEU A 1 255 ? -16.467 14.387 20.173 1.00 92.19 255 LEU A C 1
ATOM 1942 O O . LEU A 1 255 ? -16.301 13.556 21.061 1.00 92.19 255 LEU A O 1
ATOM 1946 N N . ARG A 1 256 ? -16.690 15.682 20.436 1.00 91.12 256 ARG A N 1
ATOM 1947 C CA . ARG A 1 256 ? -16.779 16.240 21.794 1.00 91.12 256 ARG A CA 1
ATOM 1948 C C . ARG A 1 256 ? -18.018 15.757 22.548 1.00 91.12 256 ARG A C 1
ATOM 1950 O O . ARG A 1 256 ? -17.961 15.598 23.763 1.00 91.12 256 ARG A O 1
ATOM 1957 N N . GLN A 1 257 ? -19.129 15.568 21.841 1.00 92.44 257 GLN A N 1
ATOM 1958 C CA . GLN A 1 257 ? -20.391 15.082 22.404 1.00 92.44 257 GLN A CA 1
ATOM 1959 C C . GLN A 1 257 ? -20.429 13.553 22.544 1.00 92.44 257 GLN A C 1
ATOM 1961 O O . GLN A 1 257 ? -21.211 13.029 23.338 1.00 92.44 257 GLN A O 1
ATOM 1966 N N . SER A 1 258 ? -19.592 12.837 21.790 1.00 91.06 258 SER A N 1
ATOM 1967 C CA . SER A 1 258 ? -19.480 11.381 21.853 1.00 91.06 258 SER A CA 1
ATOM 1968 C C . SER A 1 258 ? -18.899 10.908 23.189 1.00 91.06 258 SER A C 1
ATOM 1970 O O . SER A 1 258 ? -18.043 11.553 23.791 1.00 91.06 258 SER A O 1
ATOM 1972 N N . GLN A 1 259 ? -19.337 9.730 23.640 1.00 86.56 259 GLN A N 1
ATOM 1973 C CA . GLN A 1 259 ? -18.785 9.048 24.819 1.00 86.56 259 GLN A CA 1
ATOM 1974 C C . GLN A 1 259 ? -17.625 8.091 24.474 1.00 86.56 259 GLN A C 1
ATOM 1976 O O . GLN A 1 259 ? -17.136 7.368 25.349 1.00 86.56 259 GLN A O 1
ATOM 1981 N N . GLY A 1 260 ? -17.214 8.055 23.203 1.00 91.06 260 GLY A N 1
ATOM 1982 C CA . GLY A 1 260 ? -16.098 7.253 22.713 1.00 91.06 260 GLY A CA 1
ATOM 1983 C C . GLY A 1 260 ? -14.728 7.884 22.979 1.00 91.06 260 GLY A C 1
ATOM 1984 O O . GLY A 1 260 ? -14.596 9.053 23.334 1.00 91.06 260 GLY A O 1
ATOM 1985 N N . SER A 1 261 ? -13.680 7.087 22.790 1.00 94.75 261 SER A N 1
ATOM 1986 C CA . SER A 1 261 ? -12.282 7.530 22.768 1.00 94.75 261 SER A CA 1
ATOM 1987 C C . SER A 1 261 ? -11.756 7.540 21.337 1.00 94.75 261 SER A C 1
ATOM 1989 O O . SER A 1 261 ? -12.068 6.648 20.554 1.00 94.75 261 SER A O 1
ATOM 1991 N N . PHE A 1 262 ? -10.920 8.514 20.988 1.00 94.62 262 PHE A N 1
ATOM 1992 C CA . PHE A 1 262 ? -10.444 8.687 19.616 1.00 94.62 262 PHE A CA 1
ATOM 1993 C C . PHE A 1 262 ? -8.922 8.744 19.559 1.00 94.62 262 PHE A C 1
ATOM 1995 O O . PHE A 1 262 ? -8.292 9.495 20.303 1.00 94.62 262 PHE A O 1
ATOM 2002 N N . ILE A 1 263 ? -8.334 7.981 18.640 1.00 95.69 263 ILE A N 1
ATOM 2003 C CA . ILE A 1 263 ? -6.907 8.040 18.323 1.00 95.69 263 ILE A CA 1
ATOM 2004 C C . ILE A 1 263 ? -6.770 8.558 16.897 1.00 95.69 263 ILE A C 1
ATOM 2006 O O . ILE A 1 263 ? -6.993 7.834 15.926 1.00 95.69 263 ILE A O 1
ATOM 2010 N N . ASN A 1 264 ? -6.384 9.828 16.781 1.00 95.31 264 ASN A N 1
ATOM 2011 C CA . ASN A 1 264 ? -6.061 10.422 15.495 1.00 95.31 264 ASN A CA 1
ATOM 2012 C C . ASN A 1 264 ? -4.599 10.132 15.142 1.00 95.31 264 ASN A C 1
ATOM 2014 O O . ASN A 1 264 ? -3.673 10.742 15.682 1.00 95.31 264 ASN A O 1
ATOM 2018 N N . MET A 1 265 ? -4.401 9.237 14.184 1.00 95.50 265 MET A N 1
ATOM 2019 C CA . MET A 1 265 ? -3.091 8.837 13.680 1.00 95.50 265 MET A CA 1
ATOM 2020 C C . MET A 1 265 ? -2.335 9.994 12.998 1.00 95.50 265 MET A C 1
ATOM 2022 O O . MET A 1 265 ? -1.114 9.935 12.871 1.00 95.50 265 MET A O 1
ATOM 2026 N N . ALA A 1 266 ? -3.014 11.083 12.608 1.00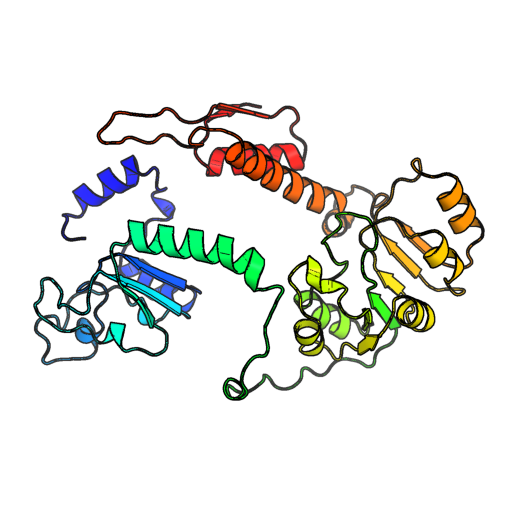 92.44 266 ALA A N 1
ATOM 2027 C CA . ALA A 1 266 ? -2.356 12.291 12.101 1.00 92.44 266 ALA A CA 1
ATOM 2028 C C . ALA A 1 266 ? -1.595 13.075 13.187 1.00 92.44 266 ALA A C 1
ATOM 2030 O O . ALA A 1 266 ? -0.726 13.884 12.864 1.00 92.44 266 ALA A O 1
ATOM 2031 N N . LEU A 1 267 ? -1.925 12.851 14.465 1.00 93.69 267 LEU A N 1
ATOM 2032 C CA . LEU A 1 267 ? -1.358 13.563 15.614 1.00 93.69 267 LEU A CA 1
ATOM 2033 C C . LEU A 1 267 ? -0.251 12.771 16.328 1.00 93.69 267 LEU A C 1
ATOM 2035 O O . LEU A 1 267 ? 0.215 13.194 17.387 1.00 93.69 267 LEU A O 1
ATOM 2039 N N . ILE A 1 268 ? 0.188 11.635 15.771 1.00 93.62 268 ILE A N 1
ATOM 2040 C CA . ILE A 1 268 ? 1.312 10.867 16.320 1.00 93.62 268 ILE A CA 1
ATOM 2041 C C . ILE A 1 268 ? 2.569 11.760 16.338 1.00 93.62 268 ILE A C 1
ATOM 2043 O O . ILE A 1 268 ? 2.966 12.291 15.295 1.00 93.62 268 ILE A O 1
ATOM 2047 N N . PRO A 1 269 ? 3.229 11.935 17.502 1.00 92.50 269 PRO A N 1
ATOM 2048 C CA . PRO A 1 269 ? 4.441 12.738 17.596 1.00 92.50 269 PRO A CA 1
ATOM 2049 C C . PRO A 1 269 ? 5.566 12.178 16.723 1.00 92.50 269 PRO A C 1
ATOM 2051 O O . PRO A 1 269 ? 5.894 10.993 16.791 1.00 92.50 269 PRO A O 1
ATOM 2054 N N . ARG A 1 270 ? 6.223 13.053 15.958 1.00 90.06 270 ARG A N 1
ATOM 2055 C CA . ARG A 1 270 ? 7.349 12.695 15.081 1.00 90.06 270 ARG A CA 1
ATOM 2056 C C . ARG A 1 270 ? 8.655 12.581 15.869 1.00 90.06 270 ARG A C 1
ATOM 2058 O O . ARG A 1 270 ? 9.534 13.431 15.777 1.00 90.06 270 ARG A O 1
ATOM 2065 N N . ILE A 1 271 ? 8.752 11.530 16.678 1.00 92.94 271 ILE A N 1
ATOM 2066 C CA . ILE A 1 271 ? 9.918 11.188 17.505 1.00 92.94 271 ILE A CA 1
ATOM 2067 C C . ILE A 1 271 ? 10.369 9.756 17.209 1.00 92.94 271 ILE A C 1
ATOM 2069 O O . ILE A 1 271 ? 9.546 8.906 16.872 1.00 92.94 271 ILE A O 1
ATOM 2073 N N . SER A 1 272 ? 11.656 9.451 17.397 1.00 90.50 272 SER A N 1
ATOM 2074 C CA . SER A 1 272 ? 12.257 8.177 16.963 1.00 90.50 272 SER A CA 1
ATOM 2075 C C . SER A 1 272 ? 11.525 6.931 17.481 1.00 90.50 272 SER A C 1
ATOM 2077 O O . SER A 1 272 ? 11.318 5.979 16.736 1.00 90.50 272 SER A O 1
ATOM 2079 N N . ARG A 1 273 ? 11.046 6.945 18.735 1.00 94.44 273 ARG A N 1
ATOM 2080 C CA . ARG A 1 273 ? 10.302 5.810 19.323 1.00 94.44 273 ARG A CA 1
ATOM 2081 C C . ARG A 1 273 ? 8.942 5.538 18.667 1.00 94.44 273 ARG A C 1
ATOM 2083 O O . ARG A 1 273 ? 8.442 4.425 18.765 1.00 94.44 273 ARG A O 1
ATOM 2090 N N . ALA A 1 274 ? 8.335 6.547 18.040 1.00 92.75 274 ALA A N 1
ATOM 2091 C CA . ALA A 1 274 ? 6.994 6.483 17.459 1.00 92.75 274 ALA A CA 1
ATOM 2092 C C . ALA A 1 274 ? 7.016 6.369 15.926 1.00 92.75 274 ALA A C 1
ATOM 2094 O O . ALA A 1 274 ? 5.962 6.318 15.304 1.00 92.75 274 ALA A O 1
ATOM 2095 N N . GLN A 1 275 ? 8.197 6.279 15.307 1.00 86.81 275 GLN A N 1
ATOM 2096 C CA . GLN A 1 275 ? 8.340 6.251 13.850 1.00 86.81 275 GLN A CA 1
ATOM 2097 C C . GLN A 1 275 ? 7.580 5.086 13.193 1.00 86.81 275 GLN A C 1
ATOM 2099 O O . GLN A 1 275 ? 7.013 5.254 12.119 1.00 86.81 275 GLN A O 1
ATOM 2104 N N . LYS A 1 276 ? 7.493 3.926 13.862 1.00 91.06 276 LYS A N 1
ATOM 2105 C CA . LYS A 1 276 ? 6.714 2.763 13.389 1.00 91.06 276 LYS A CA 1
ATOM 2106 C C . LYS A 1 276 ? 5.196 2.999 13.369 1.00 91.06 276 LYS A C 1
ATOM 2108 O O . LYS A 1 276 ? 4.480 2.225 12.750 1.00 91.06 276 LYS A O 1
ATOM 2113 N N . LEU A 1 277 ? 4.717 4.030 14.065 1.00 92.69 277 LEU A N 1
ATOM 2114 C CA . LEU A 1 277 ? 3.301 4.395 14.162 1.00 92.69 277 LEU A CA 1
ATOM 2115 C C . LEU A 1 277 ? 2.929 5.530 13.195 1.00 92.69 277 LEU A C 1
ATOM 2117 O O . LEU A 1 277 ? 1.756 5.880 13.090 1.00 92.69 277 LEU A O 1
ATOM 2121 N N . ASP A 1 278 ? 3.905 6.130 12.507 1.00 91.62 278 ASP A N 1
ATOM 2122 C CA . ASP A 1 278 ? 3.676 7.269 11.618 1.00 91.62 278 ASP A CA 1
ATOM 2123 C C . ASP A 1 278 ? 3.061 6.817 10.281 1.00 91.62 278 ASP A C 1
ATOM 2125 O O . ASP A 1 278 ? 3.736 6.548 9.278 1.00 91.62 278 ASP A O 1
ATOM 2129 N N . ALA A 1 279 ? 1.730 6.750 10.276 1.00 91.31 279 ALA A N 1
ATOM 2130 C CA . ALA A 1 279 ? 0.946 6.434 9.091 1.00 91.31 279 ALA A CA 1
ATOM 2131 C C . ALA A 1 279 ? 1.085 7.505 7.992 1.00 91.31 279 ALA A C 1
ATOM 2133 O O . ALA A 1 279 ? 1.041 7.169 6.808 1.00 91.31 279 ALA A O 1
ATOM 2134 N N . LEU A 1 280 ? 1.302 8.780 8.347 1.00 90.38 280 LEU A N 1
ATOM 2135 C CA . LEU A 1 280 ? 1.446 9.863 7.367 1.00 90.38 280 LEU A CA 1
ATOM 2136 C C . LEU A 1 280 ? 2.730 9.707 6.554 1.00 90.38 280 LEU A C 1
ATOM 2138 O O . LEU A 1 280 ? 2.707 9.887 5.339 1.00 90.38 280 LEU A O 1
ATOM 2142 N N . THR A 1 281 ? 3.834 9.335 7.201 1.00 91.12 281 THR A N 1
ATOM 2143 C CA . THR A 1 281 ? 5.098 9.024 6.519 1.00 91.12 281 THR A CA 1
ATOM 2144 C C . THR A 1 281 ? 4.933 7.832 5.573 1.00 91.12 281 THR A C 1
ATOM 2146 O O . THR A 1 281 ? 5.372 7.897 4.424 1.00 91.12 281 THR A O 1
ATOM 2149 N N . SER A 1 282 ? 4.227 6.781 6.001 1.00 91.31 282 SER A N 1
ATOM 2150 C CA . SER A 1 282 ? 3.941 5.615 5.152 1.00 91.31 282 SER A CA 1
ATOM 2151 C C . SER A 1 282 ? 3.122 5.997 3.912 1.00 91.31 282 SER A C 1
ATOM 2153 O O . SER A 1 282 ? 3.491 5.658 2.787 1.00 91.31 282 SER A O 1
ATOM 2155 N N . MET A 1 283 ? 2.058 6.785 4.093 1.00 93.81 283 MET A N 1
ATOM 2156 C CA . MET A 1 283 ? 1.223 7.259 2.987 1.00 93.81 283 MET A CA 1
ATOM 2157 C C . MET A 1 283 ? 1.956 8.236 2.063 1.00 93.81 283 MET A C 1
ATOM 2159 O O . MET A 1 283 ? 1.779 8.168 0.849 1.00 93.81 283 MET A O 1
ATOM 2163 N N . ALA A 1 284 ? 2.804 9.114 2.606 1.00 93.75 284 ALA A N 1
ATOM 2164 C CA . ALA A 1 284 ? 3.626 10.027 1.815 1.00 93.75 284 ALA A CA 1
ATOM 2165 C C . ALA A 1 284 ? 4.613 9.264 0.922 1.00 93.75 284 ALA A C 1
ATOM 2167 O O . ALA A 1 284 ? 4.788 9.628 -0.239 1.00 93.75 284 ALA A O 1
ATOM 2168 N N . ASN A 1 285 ? 5.215 8.185 1.430 1.00 93.06 285 ASN A N 1
ATOM 2169 C CA . ASN A 1 285 ? 6.081 7.322 0.634 1.00 93.06 285 ASN A CA 1
ATOM 2170 C C . ASN A 1 285 ? 5.319 6.695 -0.550 1.00 93.06 285 ASN A C 1
ATOM 2172 O O . ASN A 1 285 ? 5.749 6.819 -1.693 1.00 93.06 285 ASN A O 1
ATOM 2176 N N . ILE A 1 286 ? 4.146 6.103 -0.297 1.00 94.25 286 ILE A N 1
ATOM 2177 C CA . ILE A 1 286 ? 3.295 5.520 -1.353 1.00 94.25 286 ILE A CA 1
ATOM 2178 C C . ILE A 1 286 ? 2.880 6.588 -2.377 1.00 94.25 286 ILE A C 1
ATOM 2180 O O . ILE A 1 286 ? 2.905 6.334 -3.581 1.00 94.25 286 ILE A O 1
ATOM 2184 N N . ALA A 1 287 ? 2.530 7.793 -1.915 1.00 95.00 287 ALA A N 1
ATOM 2185 C CA . ALA A 1 287 ? 2.143 8.903 -2.781 1.00 95.00 287 ALA A CA 1
ATOM 2186 C C . ALA A 1 287 ? 3.289 9.362 -3.696 1.00 95.00 287 ALA A C 1
ATOM 2188 O O . ALA A 1 287 ? 3.047 9.637 -4.869 1.00 95.00 287 ALA A O 1
ATOM 2189 N N . GLY A 1 288 ? 4.527 9.407 -3.191 1.00 95.31 288 GLY A N 1
ATOM 2190 C CA . GLY A 1 288 ? 5.711 9.731 -3.990 1.00 95.31 288 GLY A CA 1
ATOM 2191 C C . GLY A 1 288 ? 5.937 8.736 -5.127 1.00 95.31 288 GLY A C 1
ATOM 2192 O O . GLY A 1 288 ? 6.036 9.137 -6.287 1.00 95.31 288 GLY A O 1
ATOM 2193 N N . TYR A 1 289 ? 5.921 7.440 -4.808 1.00 97.69 289 TYR A N 1
ATOM 2194 C CA . TYR A 1 289 ? 5.995 6.362 -5.796 1.00 97.69 289 TYR A CA 1
ATOM 2195 C C . TYR A 1 289 ? 4.870 6.464 -6.836 1.00 97.69 289 TYR A C 1
ATOM 2197 O O . TYR A 1 289 ? 5.125 6.550 -8.040 1.00 97.69 289 TYR A O 1
ATOM 2205 N N . LYS A 1 290 ? 3.611 6.514 -6.381 1.00 96.44 290 LYS A N 1
ATOM 2206 C CA . LYS A 1 290 ? 2.444 6.534 -7.272 1.00 96.44 290 LYS A CA 1
ATOM 2207 C C . LYS A 1 290 ? 2.412 7.785 -8.150 1.00 96.44 290 LYS A C 1
ATOM 2209 O O . LYS A 1 290 ? 2.082 7.678 -9.328 1.00 96.44 290 LYS A O 1
ATOM 2214 N N . GLY A 1 291 ? 2.814 8.939 -7.616 1.00 95.19 291 GLY A N 1
ATOM 2215 C CA . GLY A 1 291 ? 2.905 10.187 -8.370 1.00 95.19 291 GLY A CA 1
ATOM 2216 C C . GLY A 1 291 ? 3.828 10.080 -9.585 1.00 95.19 291 GLY A C 1
ATOM 2217 O O . GLY A 1 291 ? 3.487 10.582 -10.653 1.00 95.19 291 GLY A O 1
ATOM 2218 N N . VAL A 1 292 ? 4.951 9.364 -9.465 1.00 96.56 292 VAL A N 1
ATOM 2219 C CA . VAL A 1 292 ? 5.864 9.118 -10.594 1.00 96.56 292 VAL A CA 1
ATOM 2220 C C . VAL A 1 292 ? 5.247 8.176 -11.626 1.00 96.56 292 VAL A C 1
ATOM 2222 O O . VAL A 1 292 ? 5.314 8.460 -12.822 1.00 96.56 292 VAL A O 1
ATOM 2225 N N . ILE A 1 293 ? 4.612 7.087 -11.184 1.00 96.38 293 ILE A N 1
ATOM 2226 C CA . ILE A 1 293 ? 3.922 6.153 -12.089 1.00 96.38 293 ILE A CA 1
ATOM 2227 C C . ILE A 1 293 ? 2.825 6.878 -12.876 1.00 96.38 293 ILE A C 1
ATOM 2229 O O . ILE A 1 293 ? 2.736 6.743 -14.094 1.00 96.38 293 ILE A O 1
ATOM 2233 N N . ASP A 1 294 ? 2.024 7.702 -12.202 1.00 92.75 294 ASP A N 1
ATOM 2234 C CA . ASP A 1 294 ? 0.954 8.473 -12.834 1.00 92.75 294 ASP A CA 1
ATOM 2235 C C . ASP A 1 294 ? 1.475 9.561 -13.775 1.00 92.75 294 ASP A C 1
ATOM 2237 O O . ASP A 1 294 ? 0.820 9.855 -14.782 1.00 92.75 294 ASP A O 1
ATOM 2241 N N . ALA A 1 295 ? 2.638 10.144 -13.468 1.00 93.75 295 ALA A N 1
ATOM 2242 C CA . ALA A 1 295 ? 3.314 11.091 -14.343 1.00 93.75 295 ALA A CA 1
ATOM 2243 C C . ALA A 1 295 ? 3.793 10.408 -15.629 1.00 93.75 295 ALA A C 1
ATOM 2245 O O . ALA A 1 295 ? 3.514 10.910 -16.716 1.00 93.75 295 ALA A O 1
ATOM 2246 N N . PHE A 1 296 ? 4.448 9.246 -15.537 1.00 94.12 296 PHE A N 1
ATOM 2247 C CA . PHE A 1 296 ? 4.920 8.527 -16.723 1.00 94.12 296 PHE A CA 1
ATOM 2248 C C . PHE A 1 296 ? 3.807 7.863 -17.526 1.00 94.12 296 PHE A C 1
ATOM 2250 O O . PHE A 1 296 ? 3.925 7.793 -18.742 1.00 94.12 296 PHE A O 1
ATOM 2257 N N . ASN A 1 297 ? 2.700 7.469 -16.897 1.00 92.06 297 ASN A N 1
ATOM 2258 C CA . ASN A 1 297 ? 1.530 6.991 -17.632 1.00 92.06 297 ASN A CA 1
ATOM 2259 C C . ASN A 1 297 ? 0.887 8.097 -18.494 1.00 92.06 297 ASN A C 1
ATOM 2261 O O . ASN A 1 297 ? 0.266 7.823 -19.514 1.00 92.06 297 ASN A O 1
ATOM 2265 N N . ARG A 1 298 ? 1.027 9.367 -18.087 1.00 92.31 298 ARG A N 1
ATOM 2266 C CA . ARG A 1 298 ? 0.515 10.529 -18.835 1.00 92.31 298 ARG A CA 1
ATOM 2267 C C . ARG A 1 298 ? 1.541 11.153 -19.772 1.00 92.31 298 ARG A C 1
ATOM 2269 O O . ARG A 1 298 ? 1.159 11.885 -20.682 1.00 92.31 298 ARG A O 1
ATOM 2276 N N . LEU A 1 299 ? 2.829 10.920 -19.538 1.00 90.81 299 LEU A N 1
ATOM 2277 C CA . LEU A 1 299 ? 3.897 11.461 -20.362 1.00 90.81 299 LEU A CA 1
ATOM 2278 C C . LEU A 1 299 ? 3.991 10.642 -21.661 1.00 90.81 299 LEU A C 1
ATOM 2280 O O . LEU A 1 299 ? 4.315 9.459 -21.598 1.00 90.81 299 LEU A O 1
ATOM 2284 N N . PRO A 1 300 ? 3.801 11.239 -22.851 1.00 89.69 300 PRO A N 1
ATOM 2285 C CA . PRO A 1 300 ? 3.912 10.526 -24.126 1.00 89.69 300 PRO A CA 1
ATOM 2286 C C . PRO A 1 300 ? 5.387 10.332 -24.533 1.00 89.69 300 PRO A C 1
ATOM 2288 O O . PRO A 1 300 ? 5.804 10.683 -25.636 1.00 89.69 300 PRO A O 1
ATOM 2291 N N . ARG A 1 301 ? 6.221 9.850 -23.606 1.00 87.06 301 ARG A N 1
ATOM 2292 C CA . ARG A 1 301 ? 7.659 9.633 -23.782 1.00 87.06 301 ARG A CA 1
ATOM 2293 C C . ARG A 1 301 ? 8.155 8.578 -22.798 1.00 87.06 301 ARG A C 1
ATOM 2295 O O . ARG A 1 301 ? 7.714 8.545 -21.655 1.00 87.06 301 ARG A O 1
ATOM 2302 N N . PHE A 1 302 ? 9.140 7.785 -23.214 1.00 89.50 302 PHE A N 1
ATOM 2303 C CA . PHE A 1 302 ? 9.836 6.864 -22.318 1.00 89.50 302 PHE A CA 1
ATOM 2304 C C . PHE A 1 302 ? 10.515 7.597 -21.154 1.00 89.50 302 PHE A C 1
ATOM 2306 O O . PHE A 1 302 ? 11.145 8.643 -21.339 1.00 89.50 302 PHE A O 1
ATOM 2313 N N . SER A 1 303 ? 10.412 7.017 -19.958 1.00 92.88 303 SER A N 1
ATOM 2314 C CA . SER A 1 303 ? 11.136 7.480 -18.772 1.00 92.88 303 SER A CA 1
ATOM 2315 C C . SER A 1 303 ? 12.648 7.331 -18.963 1.00 92.88 303 SER A C 1
ATOM 2317 O O . SER A 1 303 ? 13.399 8.271 -18.704 1.00 92.88 303 SER A O 1
ATOM 2319 N N . ARG A 1 304 ? 13.076 6.181 -19.495 1.00 93.31 304 ARG A N 1
ATOM 2320 C CA . ARG A 1 304 ? 14.475 5.806 -19.720 1.00 93.31 304 ARG A CA 1
ATOM 2321 C C . ARG A 1 304 ? 14.981 6.113 -21.122 1.00 93.31 304 ARG A C 1
ATOM 2323 O O . ARG A 1 304 ? 14.208 6.241 -22.071 1.00 93.31 304 ARG A O 1
ATOM 2330 N N . SER A 1 305 ? 16.306 6.169 -21.244 1.00 91.38 305 SER A N 1
ATOM 2331 C CA . SER A 1 305 ? 16.972 6.169 -22.545 1.00 91.38 305 SER A CA 1
ATOM 2332 C C . SER A 1 305 ? 16.684 4.856 -23.273 1.00 91.38 305 SER A C 1
ATOM 2334 O O . SER A 1 305 ? 16.665 3.788 -22.653 1.00 91.38 305 SER A O 1
ATOM 2336 N N . SER A 1 306 ? 16.467 4.931 -24.582 1.00 89.50 306 SER A N 1
ATOM 2337 C CA . SER A 1 306 ? 16.288 3.752 -25.427 1.00 89.50 306 SER A CA 1
ATOM 2338 C C . SER A 1 306 ? 16.925 3.988 -26.788 1.00 89.50 306 SER A C 1
ATOM 2340 O O . SER A 1 306 ? 16.716 5.034 -27.403 1.00 89.50 306 SER A O 1
ATOM 2342 N N . VAL A 1 307 ? 17.706 3.018 -27.257 1.00 92.25 307 VAL A N 1
ATOM 2343 C CA . VAL A 1 307 ? 18.236 2.990 -28.621 1.00 92.25 307 VAL A CA 1
ATOM 2344 C C . VAL A 1 307 ? 17.441 1.960 -29.404 1.00 92.25 307 VAL A C 1
ATOM 2346 O O . VAL A 1 307 ? 17.296 0.815 -28.985 1.00 92.25 307 VAL A O 1
ATOM 2349 N N . THR A 1 308 ? 16.908 2.380 -30.544 1.00 90.69 308 THR A N 1
ATOM 2350 C CA . THR A 1 308 ? 16.152 1.520 -31.455 1.00 90.69 308 THR A CA 1
ATOM 2351 C C . THR A 1 308 ? 16.765 1.586 -32.849 1.00 90.69 308 THR A C 1
ATOM 2353 O O . THR A 1 308 ? 17.592 2.454 -33.133 1.00 90.69 308 THR A O 1
ATOM 2356 N N . ALA A 1 309 ? 16.311 0.720 -33.757 1.00 89.75 309 ALA A N 1
ATOM 2357 C CA . ALA A 1 309 ? 16.693 0.795 -35.169 1.00 89.75 309 ALA A CA 1
ATOM 2358 C C . ALA A 1 309 ? 16.364 2.160 -35.815 1.00 89.75 309 ALA A C 1
ATOM 2360 O O . ALA A 1 309 ? 17.000 2.544 -36.791 1.00 89.75 309 ALA A O 1
ATOM 2361 N N . CYS A 1 310 ? 15.407 2.908 -35.254 1.00 90.94 310 CYS A N 1
ATOM 2362 C CA . CYS A 1 310 ? 14.993 4.227 -35.732 1.00 90.94 310 CYS A CA 1
ATOM 2363 C C . CYS A 1 310 ? 15.753 5.391 -35.065 1.00 90.94 310 CYS A C 1
ATOM 2365 O O . CYS A 1 310 ? 15.419 6.549 -35.303 1.00 90.94 310 CYS A O 1
ATOM 2367 N N . GLY A 1 311 ? 16.747 5.104 -34.218 1.00 87.25 311 GLY A N 1
ATOM 2368 C CA . GLY A 1 311 ? 17.538 6.101 -33.498 1.00 87.25 311 GLY A CA 1
ATOM 2369 C C . GLY A 1 311 ? 17.382 6.036 -31.977 1.00 87.25 311 GLY A C 1
ATOM 2370 O O . GLY A 1 311 ? 16.690 5.173 -31.427 1.00 87.25 311 GLY A O 1
ATOM 2371 N N . ALA A 1 312 ? 18.071 6.956 -31.297 1.00 90.19 312 ALA A N 1
ATOM 2372 C CA . ALA A 1 312 ? 18.119 7.043 -29.842 1.00 90.19 312 ALA A CA 1
ATOM 2373 C C . ALA A 1 312 ? 17.115 8.068 -29.297 1.00 90.19 312 ALA A C 1
ATOM 2375 O O . ALA A 1 312 ? 17.061 9.214 -29.748 1.00 90.19 312 ALA A O 1
ATOM 2376 N N . VAL A 1 313 ? 16.358 7.670 -28.277 1.00 90.94 313 VAL A N 1
ATOM 2377 C CA . VAL A 1 313 ? 15.460 8.535 -27.511 1.00 90.94 313 VAL A CA 1
ATOM 2378 C C . VAL A 1 313 ? 16.132 8.857 -26.174 1.00 90.94 313 VAL A C 1
ATOM 2380 O O . VAL A 1 313 ? 16.416 7.933 -25.412 1.00 90.94 313 VAL A O 1
ATOM 2383 N N . PRO A 1 314 ? 16.380 10.142 -25.847 1.00 91.31 314 PRO A N 1
ATOM 2384 C CA . PRO A 1 314 ? 16.968 10.500 -24.562 1.00 91.31 314 PRO A CA 1
ATOM 2385 C C . PRO A 1 314 ? 15.988 10.232 -23.410 1.00 91.31 314 PRO A C 1
ATOM 2387 O O . PRO A 1 314 ? 14.774 10.367 -23.627 1.00 91.31 314 PRO A O 1
ATOM 2390 N N . PRO A 1 315 ? 16.486 9.988 -22.184 1.00 94.19 315 PRO A N 1
ATOM 2391 C CA . PRO A 1 315 ? 15.637 9.786 -21.014 1.00 94.19 315 PRO A CA 1
ATOM 2392 C C . PRO A 1 315 ? 14.795 11.030 -20.710 1.00 94.19 315 PRO A C 1
ATOM 2394 O O . PRO A 1 315 ? 15.168 12.164 -21.047 1.00 94.19 315 PRO A O 1
ATOM 2397 N N . ALA A 1 316 ? 13.661 10.823 -20.044 1.00 95.25 316 ALA A N 1
ATOM 2398 C CA . ALA A 1 316 ? 12.862 11.911 -19.503 1.00 95.25 316 ALA A CA 1
ATOM 2399 C C . ALA A 1 316 ? 13.665 12.681 -18.444 1.00 95.25 316 ALA A C 1
ATOM 2401 O O . ALA A 1 316 ? 14.485 12.113 -17.725 1.00 95.25 316 ALA A O 1
ATOM 2402 N N . LYS A 1 317 ? 13.424 13.989 -18.343 1.00 95.88 317 LYS A N 1
ATOM 2403 C CA . LYS A 1 317 ? 13.973 14.821 -17.268 1.00 95.88 317 LYS A CA 1
ATOM 2404 C C . LYS A 1 317 ? 12.879 15.038 -16.235 1.00 95.88 317 LYS A C 1
ATOM 2406 O O . LYS A 1 317 ? 11.818 15.544 -16.589 1.00 95.88 317 LYS A O 1
ATOM 2411 N N . VAL A 1 318 ? 13.141 14.669 -14.990 1.00 95.19 318 VAL A N 1
ATOM 2412 C CA . VAL A 1 318 ? 12.200 14.818 -13.876 1.00 95.19 318 VAL A CA 1
ATOM 2413 C C . VAL A 1 318 ? 12.783 15.816 -12.890 1.00 95.19 318 VAL A C 1
ATOM 2415 O O . VAL A 1 318 ? 13.929 15.671 -12.485 1.00 95.19 318 VAL A O 1
ATOM 2418 N N . PHE A 1 319 ? 12.007 16.831 -12.520 1.00 95.50 319 PHE A N 1
ATOM 2419 C CA . PHE A 1 319 ? 12.376 17.812 -11.502 1.00 95.50 319 PHE A CA 1
ATOM 2420 C C . PHE A 1 319 ? 11.421 17.665 -10.315 1.00 95.50 319 PHE A C 1
ATOM 2422 O O . PHE A 1 319 ? 10.209 17.790 -10.495 1.00 95.50 319 PHE A O 1
ATOM 2429 N N . VAL A 1 320 ? 11.943 17.359 -9.127 1.00 92.00 320 VAL A N 1
ATOM 2430 C CA . VAL A 1 320 ? 11.152 17.115 -7.914 1.00 92.00 320 VAL A CA 1
ATOM 2431 C C . VAL A 1 320 ? 11.297 18.295 -6.961 1.00 92.00 320 VAL A C 1
ATOM 2433 O O . VAL A 1 320 ? 12.351 18.499 -6.378 1.00 92.00 320 VAL A O 1
ATOM 2436 N N . ILE A 1 321 ? 10.221 19.057 -6.759 1.00 93.81 321 ILE A N 1
ATOM 2437 C CA . ILE A 1 321 ? 10.216 20.177 -5.809 1.00 93.81 321 ILE A CA 1
ATOM 2438 C C . ILE A 1 321 ? 9.814 19.666 -4.423 1.00 93.81 321 ILE A C 1
ATOM 2440 O O . ILE A 1 321 ? 8.667 19.275 -4.206 1.00 93.81 321 ILE A O 1
ATOM 2444 N N . GLY A 1 322 ? 10.755 19.729 -3.480 1.00 88.69 322 GLY A N 1
ATOM 2445 C CA . GLY A 1 322 ? 10.569 19.338 -2.082 1.00 88.69 322 GLY A CA 1
ATOM 2446 C C . GLY A 1 322 ? 11.145 17.956 -1.772 1.00 88.69 322 GLY A C 1
ATOM 2447 O O . GLY A 1 322 ? 10.771 16.963 -2.382 1.00 88.69 322 GLY A O 1
ATOM 2448 N N . ALA A 1 323 ? 12.023 17.886 -0.767 1.00 92.19 323 ALA A N 1
ATOM 2449 C CA . ALA A 1 323 ? 12.764 16.677 -0.385 1.00 92.19 32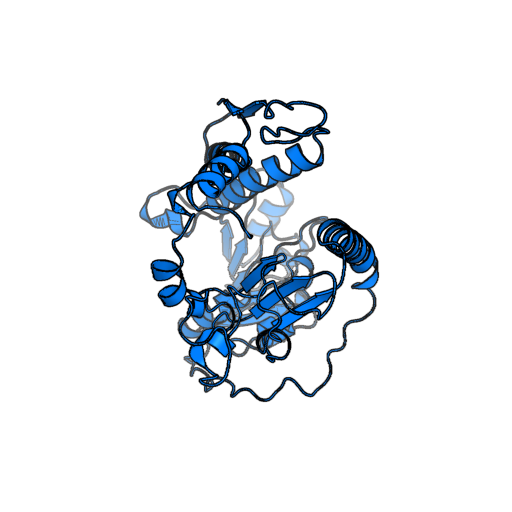3 ALA A CA 1
ATOM 2450 C C . ALA A 1 323 ? 12.258 16.042 0.930 1.00 92.19 323 ALA A C 1
ATOM 2452 O O . ALA A 1 323 ? 13.030 15.509 1.724 1.00 92.19 323 ALA A O 1
ATOM 2453 N N . GLY A 1 324 ? 10.947 16.122 1.184 1.00 90.00 324 GLY A N 1
ATOM 2454 C CA . GLY A 1 324 ? 10.301 15.341 2.245 1.00 90.00 324 GLY A CA 1
ATOM 2455 C C . GLY A 1 324 ? 10.177 13.860 1.864 1.00 90.00 324 GLY A C 1
ATOM 2456 O O . GLY A 1 324 ? 10.638 13.443 0.808 1.00 90.00 324 GLY A O 1
ATOM 2457 N N . VAL A 1 325 ? 9.485 13.059 2.679 1.00 91.88 325 VAL A N 1
ATOM 2458 C CA . VAL A 1 325 ? 9.324 11.606 2.443 1.00 91.88 325 VAL A CA 1
ATOM 2459 C C . VAL A 1 325 ? 8.758 11.291 1.050 1.00 91.88 325 VAL A C 1
ATOM 2461 O O . VAL A 1 325 ? 9.314 10.462 0.334 1.00 91.88 325 VAL A O 1
ATOM 2464 N N . ALA A 1 326 ? 7.692 11.986 0.634 1.00 92.94 326 ALA A N 1
ATOM 2465 C CA . ALA A 1 326 ? 7.111 11.814 -0.699 1.00 92.94 326 ALA A CA 1
ATOM 2466 C C . ALA A 1 326 ? 8.083 12.218 -1.817 1.00 92.94 326 ALA A C 1
ATOM 2468 O O . ALA A 1 326 ? 8.181 11.531 -2.828 1.00 92.94 326 ALA A O 1
ATOM 2469 N N . GLY A 1 327 ? 8.832 13.305 -1.617 1.00 92.88 327 GLY A N 1
ATOM 2470 C CA . GLY A 1 327 ? 9.822 13.790 -2.575 1.00 92.88 327 GLY A CA 1
ATOM 2471 C C . GLY A 1 327 ? 10.980 12.819 -2.758 1.00 92.88 327 GLY A C 1
ATOM 2472 O O . GLY A 1 327 ? 11.308 12.466 -3.883 1.00 92.88 327 GLY A O 1
ATOM 2473 N N . LEU A 1 328 ? 11.546 12.311 -1.660 1.00 93.88 328 LEU A N 1
ATOM 2474 C CA . LEU A 1 328 ? 12.603 11.296 -1.696 1.00 93.88 328 LEU A CA 1
ATOM 2475 C C . LEU A 1 328 ? 12.132 10.009 -2.382 1.00 93.88 328 LEU A C 1
ATOM 2477 O O . LEU A 1 328 ? 12.859 9.452 -3.201 1.00 93.88 328 LEU A O 1
ATOM 2481 N N . SER A 1 329 ? 10.900 9.576 -2.107 1.00 95.00 329 SER A N 1
ATOM 2482 C CA . SER A 1 329 ? 10.295 8.428 -2.787 1.00 95.00 329 SER A CA 1
ATOM 2483 C C . SER A 1 329 ? 10.105 8.674 -4.288 1.00 95.00 329 SER A C 1
ATOM 2485 O O . SER A 1 329 ? 10.444 7.816 -5.106 1.00 95.00 329 SER A O 1
ATOM 2487 N N . ALA A 1 330 ? 9.649 9.868 -4.677 1.00 94.31 330 ALA A N 1
ATOM 2488 C CA . ALA A 1 330 ? 9.520 10.253 -6.079 1.00 94.31 330 ALA A CA 1
ATOM 2489 C C . ALA A 1 330 ? 10.885 10.313 -6.789 1.00 94.31 330 ALA A C 1
ATOM 2491 O O . ALA A 1 330 ? 11.020 9.799 -7.897 1.00 94.31 330 ALA A O 1
ATOM 2492 N N . ILE A 1 331 ? 11.913 10.876 -6.144 1.00 94.88 331 ILE A N 1
ATOM 2493 C CA . ILE A 1 331 ? 13.288 10.914 -6.666 1.00 94.88 331 ILE A CA 1
ATOM 2494 C C . ILE A 1 331 ? 13.791 9.491 -6.919 1.00 94.88 331 ILE A C 1
ATOM 2496 O O . ILE A 1 331 ? 14.219 9.184 -8.031 1.00 94.88 331 ILE A O 1
ATOM 2500 N N . ALA A 1 332 ? 13.692 8.618 -5.912 1.00 96.12 332 ALA A N 1
ATOM 2501 C CA . ALA A 1 332 ? 14.140 7.233 -6.012 1.00 96.12 332 ALA A CA 1
ATOM 2502 C C . ALA A 1 332 ? 13.387 6.468 -7.111 1.00 96.12 332 ALA A C 1
ATOM 2504 O O . ALA A 1 332 ? 14.008 5.797 -7.933 1.00 96.12 332 ALA A O 1
ATOM 2505 N N . THR A 1 333 ? 12.062 6.621 -7.175 1.00 96.75 333 THR A N 1
ATOM 2506 C CA . THR A 1 333 ? 11.218 5.945 -8.171 1.00 96.75 333 THR A CA 1
ATOM 2507 C C . THR A 1 333 ? 11.526 6.424 -9.590 1.00 96.75 333 THR A C 1
ATOM 2509 O O . THR A 1 333 ? 11.705 5.610 -10.492 1.00 96.75 333 THR A O 1
ATOM 2512 N N . ALA A 1 334 ? 11.633 7.738 -9.811 1.00 94.25 334 ALA A N 1
ATOM 2513 C CA . ALA A 1 334 ? 11.933 8.292 -11.130 1.00 94.25 334 ALA A CA 1
ATOM 2514 C C . ALA A 1 334 ? 13.334 7.893 -11.614 1.00 94.25 334 ALA A C 1
ATOM 2516 O O . ALA A 1 334 ? 13.504 7.556 -12.787 1.00 94.25 334 ALA A O 1
ATOM 2517 N N . HIS A 1 335 ? 14.312 7.879 -10.706 1.00 95.44 335 HIS A N 1
ATOM 2518 C CA . HIS A 1 335 ? 15.668 7.426 -10.997 1.00 95.44 335 HIS A CA 1
ATOM 2519 C C . HIS A 1 335 ? 15.693 5.936 -11.361 1.00 95.44 335 HIS A C 1
ATOM 2521 O O . HIS A 1 335 ? 16.272 5.568 -12.378 1.00 95.44 335 HIS A O 1
ATOM 2527 N N . ALA A 1 336 ? 15.009 5.083 -10.589 1.00 96.00 336 ALA A N 1
ATOM 2528 C CA . ALA A 1 336 ? 14.909 3.647 -10.866 1.00 96.00 336 ALA A CA 1
ATOM 2529 C C . ALA A 1 336 ? 14.234 3.338 -12.216 1.00 96.00 336 ALA A C 1
ATOM 2531 O O . ALA A 1 336 ? 14.547 2.340 -12.856 1.00 96.00 336 ALA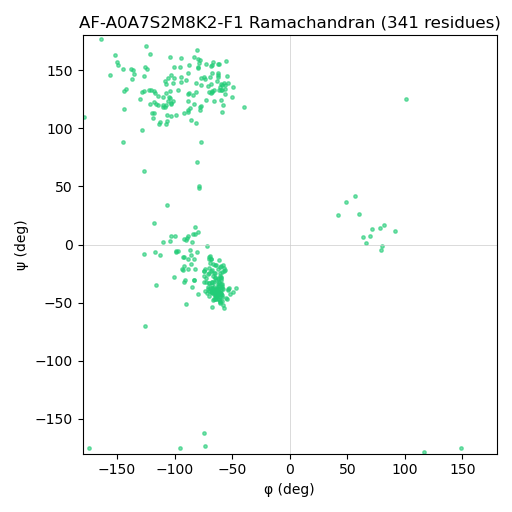 A O 1
ATOM 2532 N N . LEU A 1 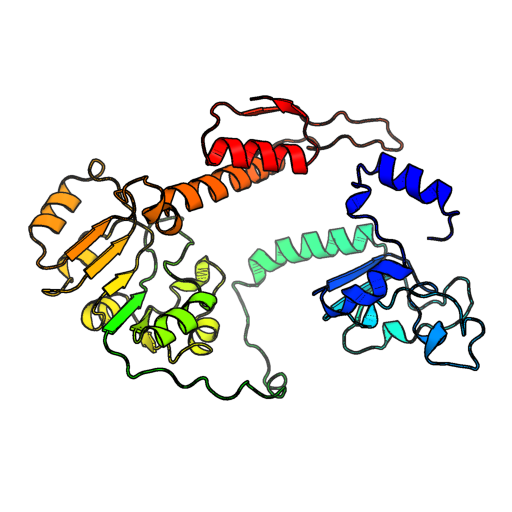337 ? 13.342 4.215 -12.686 1.00 95.31 337 LEU A N 1
ATOM 2533 C CA . LEU A 1 337 ? 12.716 4.123 -14.009 1.00 95.31 337 LEU A CA 1
ATOM 2534 C C . LEU A 1 337 ? 13.590 4.685 -15.148 1.00 95.31 337 LEU A C 1
ATOM 2536 O O . LEU A 1 337 ? 13.105 4.827 -16.274 1.00 95.31 337 LEU A O 1
ATOM 2540 N N . GLY A 1 338 ? 14.857 5.011 -14.872 1.00 93.25 338 GLY A N 1
ATOM 2541 C CA . GLY A 1 338 ? 15.864 5.452 -15.842 1.00 93.25 338 GLY A CA 1
ATOM 2542 C C . GLY A 1 338 ? 15.743 6.914 -16.275 1.00 93.25 338 GLY A C 1
ATOM 2543 O O . GLY A 1 338 ? 16.344 7.313 -17.277 1.00 93.25 338 GLY A O 1
ATOM 2544 N N . ALA A 1 339 ? 14.958 7.723 -15.559 1.00 94.62 339 ALA A N 1
ATOM 2545 C CA . ALA A 1 339 ? 14.848 9.145 -15.845 1.00 94.62 339 ALA A CA 1
ATOM 2546 C C . ALA A 1 339 ? 16.038 9.930 -15.284 1.00 94.62 339 ALA A C 1
ATOM 2548 O O . ALA A 1 339 ? 16.627 9.591 -14.258 1.00 94.62 339 ALA A O 1
ATOM 2549 N N . LYS A 1 340 ? 16.356 11.053 -15.928 1.00 95.00 340 LYS A N 1
ATOM 2550 C CA . LYS A 1 340 ? 17.327 12.014 -15.410 1.00 95.00 340 LYS A CA 1
ATOM 2551 C C . LYS A 1 340 ? 16.647 12.902 -14.371 1.00 95.00 340 LYS A C 1
ATOM 2553 O O . LYS A 1 340 ? 15.871 13.788 -14.734 1.00 95.00 340 LYS A O 1
ATOM 2558 N N . VAL A 1 341 ? 16.931 12.655 -13.097 1.00 94.94 341 VAL A N 1
ATOM 2559 C CA . VAL A 1 341 ? 16.275 13.335 -11.973 1.00 94.94 341 VAL A CA 1
ATOM 2560 C C . VAL A 1 341 ? 17.073 14.549 -11.499 1.00 94.94 341 VAL A C 1
ATOM 2562 O O . VAL A 1 341 ? 18.302 14.547 -11.486 1.00 94.94 341 VAL A O 1
ATOM 2565 N N . PHE A 1 342 ? 16.345 15.580 -11.096 1.00 90.75 342 PHE A N 1
ATOM 2566 C CA . PHE A 1 342 ? 16.806 16.816 -10.484 1.00 90.75 342 PHE A CA 1
ATOM 2567 C C . PHE A 1 342 ? 15.873 17.130 -9.302 1.00 90.75 342 PHE A C 1
ATOM 2569 O O . PHE A 1 342 ? 14.696 16.764 -9.354 1.00 90.75 342 PHE A O 1
ATOM 2576 N N . ALA A 1 343 ? 16.367 17.789 -8.256 1.00 84.88 343 ALA A N 1
ATOM 2577 C CA . ALA A 1 343 ? 15.587 18.159 -7.074 1.00 84.88 343 ALA A CA 1
ATOM 2578 C C . ALA A 1 343 ? 16.093 19.471 -6.468 1.00 84.88 343 ALA A C 1
ATOM 2580 O O . ALA A 1 343 ? 17.302 19.749 -6.651 1.00 84.88 343 ALA A O 1
#

Nearest PDB structures (foldseek):
  4izh-assembly1_B  TM=9.578E-01  e=1.143E-17  Thermus thermophilus HB27
  4j1t-assembly1_A  TM=9.492E-01  e=2.233E-17  Thermus thermophilus HB27
  4j1t-assembly2_D  TM=9.395E-01  e=3.643E-16  Thermus thermophilus HB27
  4o9u-assembly1_F  TM=9.373E-01  e=3.445E-16  Thermus thermophilus HB27
  4izi-assembly1_A  TM=9.534E-01  e=9.413E-16  Thermus thermophilus HB27

Sequence (343 aa):
AGRHPGHMNVLLAEADVPYDIVKEMEDINADLPQYDVSIVVGANDIVNPATQDDVTSPIYGMPAIEVWRCKACVVLKRSMATGYSGVDNPLFYRDNVRMLFGDAKTSLDSVYNSLAENEESIRGGAEASPEDRCRGAPEPEVYPPASKVLGVIRERRAGERRVSIAPSVVPALRRHGFSVLLEAGAGTAAGFADDEYLRHGEVRVAESANEVLLQADVVLKVNEPMLDEVQMLRSCQTMVGIWSMHASQDLLEALRQSQGSFINMALIPRISRAQKLDALTSMANIAGYKGVIDAFNRLPRFSRSSVTACGAVPPAKVFVIGAGVAGLSAIATAHALGAKVFA

Solvent-accessible surface area (backbone atoms only — not comparable to full-atom values): 19708 Å² total; per-residue (Å²): 125,101,64,61,72,75,62,48,55,53,52,36,55,76,64,70,50,61,70,88,78,60,71,55,64,84,64,45,52,79,50,30,64,76,35,66,67,37,80,40,75,73,66,45,62,51,50,23,52,41,20,78,77,30,90,84,41,95,50,41,78,47,82,53,43,54,51,84,50,17,67,28,26,39,38,35,31,71,63,90,69,50,37,93,81,68,49,79,53,65,46,78,75,37,92,52,39,45,80,46,73,34,57,63,66,61,45,51,52,49,50,53,52,49,52,63,54,36,68,69,48,64,81,72,70,86,84,84,76,87,79,84,75,82,68,84,76,74,76,82,80,87,59,59,76,66,78,45,34,38,12,37,45,51,63,82,56,88,89,60,36,65,47,60,70,59,54,87,52,39,50,61,42,20,70,73,18,36,33,44,34,32,16,65,62,25,34,45,72,58,73,38,54,64,72,56,36,53,75,29,63,74,41,42,76,28,94,34,56,66,56,28,53,74,68,28,43,33,38,37,38,59,49,61,82,52,72,69,60,48,71,59,44,45,73,80,23,35,39,35,23,33,55,67,94,81,80,46,69,68,54,51,52,48,58,69,72,34,55,44,43,78,48,53,46,65,70,57,64,97,42,85,91,40,55,95,62,40,54,60,58,55,51,31,31,53,49,13,38,49,51,43,55,55,49,51,75,68,41,98,56,58,42,30,61,48,79,50,100,91,48,75,46,74,41,32,76,44,77,44,89,56,83,51,61,26,32,49,31,25,52,52,46,38,40,74,50,44,23,50,70,46,111

Foldseek 3Di:
DPDDPVVVVVVCVQVVPDPVPDDDLVVVQVCLLVAQEAEAEADALQQACCLDPPPVAPNPVPHHRPNVSHQAYEYEEQDQAHDPSRDGGCQCVDPRYHYQHDDPVVSVVVVVVVVVVVVVVVVPDDDDDDPPPDDDDDDPDDFDAAPFEEEWAADPPPPDQDTQDDLVCQQVCRNVRHAYEYEQCSNVSVPDHPVSNCSDNNYHYDPHPLVSQVRGQEYGDAEQDDLVSLVSHDANREYEYAYDPPPDPSSVVSNVVGNYHYHHLNPQDPDPVCPVSNVVLVVLLVLLLVVLVVVCVPDPAQQAWHQDPVGIDHHAEAEFDDDGSSSVSNQVNSVVSHHRYHD

InterPro domains:
  IPR007698 Alanine dehydrogenase/pyridine nucleotide transhydrogenase, NAD(H)-binding domain [PF01262] (292-342)
  IPR007886 Alanine dehydrogenase/pyridine nucleotide transhydrogenase, N-terminal [PF05222] (151-287)
  IPR007886 Alanine dehydrogenase/pyridine nucleotide transhydrogenase, N-terminal [SM01003] (151-287)
  IPR029035 DHS-like NAD/FAD-binding domain superfamily [SSF52467] (1-115)
  IPR034300 NADP transhydrogenase beta-like domain [PF02233] (1-113)
  IPR036291 NAD(P)-binding domain superfamily [SSF51735] (306-343)

Mean predicted aligned error: 15.72 Å

pLDDT: mean 85.04, std 15.38, range [31.12, 98.12]

Radius of gyration: 26.46 Å; Cα contacts (8 Å, |Δi|>4): 525; chains: 1; bounding box: 55×63×62 Å

Secondary structure (DSSP, 8-state):
--S-HHHHHHHHHHTT--TTT---HHHHHHHGGG-SEEEEES--GGG-THHHH-TTSTTTT-----GGGSSEEEEEESSS---TT----GGGGSTTEEEEES-HHHHHHHHHHHHHHHHHHTTS-----TT---S-PPP---PPPP-EEEEEPPP-STT----SS-GGGHHHHHHTTEEEEEETTTTGGGT--HHHHHTSTT-EEESSHHHHHHH-SEEE-SSPPPHHHHHTPPTT-EEEE---TTS-HHHHHHHHH-SSEEEEGGG---SGGGGGG-HHHHHHHHHHHHHHHHHHHHSSS-SS-EEETTEEEPPPEEE----SHHHHHHHHHHHHTT-EEE-

Organism: NCBI:txid1333877